Protein AF-D9YUU6-F1 (afdb_monomer_lite)

Foldseek 3Di:
DQPAAFFEFFWDFLAPTFGDKDFADWAQCGGCQHPVNDGNRCCHPPCVNCVGSRIDGGGGDVNVRVVRVVVLLVLLCVLPVPADPVLLSVLQLVQADPPPQVDAFDWDWDQAPVRRIDIDGLFHHWDAAPQGQIAGPVGGSHYGDSVSSSVVVVVGDHDDDDDDDPDDDDDDDPVQQDDDDRHPDDRDDDDDDPDDDQDQKDKDFDDDFDQAALQDFDWDADPRRDIDTQHGHPDPPRQSVVCCVPPVHGPDRYGDRDMTMGRNRGRHD

Structure (mmCIF, N/CA/C/O backbone):
data_AF-D9YUU6-F1
#
_entry.id   AF-D9YUU6-F1
#
loop_
_atom_site.group_PDB
_atom_site.id
_atom_site.type_symbol
_atom_site.label_atom_id
_atom_site.label_alt_id
_atom_site.label_comp_id
_atom_site.label_asym_id
_atom_site.label_entity_id
_atom_site.label_seq_id
_atom_site.pdbx_PDB_ins_code
_atom_site.Cartn_x
_atom_site.Cartn_y
_atom_site.Cartn_z
_atom_site.occupancy
_atom_site.B_iso_or_equiv
_atom_site.auth_seq_id
_atom_site.auth_comp_id
_atom_site.auth_asym_id
_atom_site.auth_atom_id
_atom_site.pdbx_PDB_model_num
ATOM 1 N N . GLY A 1 1 ? 0.101 1.744 2.593 1.00 97.50 1 GLY A N 1
ATOM 2 C CA . GLY A 1 1 ? -1.118 1.503 3.391 1.00 97.50 1 GLY A CA 1
ATOM 3 C C . GLY A 1 1 ? -1.379 0.014 3.520 1.00 97.50 1 GLY A C 1
ATOM 4 O O . GLY A 1 1 ? -0.770 -0.765 2.801 1.00 97.50 1 GLY A O 1
ATOM 5 N N . SER A 1 2 ? -2.302 -0.394 4.390 1.00 98.81 2 SER A N 1
ATOM 6 C CA . SER A 1 2 ? -2.637 -1.814 4.629 1.00 98.81 2 SER A CA 1
ATOM 7 C C . SER A 1 2 ? -3.278 -2.551 3.441 1.00 98.81 2 SER A C 1
ATOM 9 O O . SER A 1 2 ? -3.415 -3.775 3.470 1.00 98.81 2 SER A O 1
ATOM 11 N N . ASN A 1 3 ? -3.637 -1.836 2.374 1.00 98.81 3 ASN A N 1
ATOM 12 C CA . ASN A 1 3 ? -4.135 -2.401 1.122 1.00 98.81 3 ASN A CA 1
ATOM 13 C C . ASN A 1 3 ? -3.040 -2.644 0.067 1.00 98.81 3 ASN A C 1
ATOM 15 O O . ASN A 1 3 ? -3.362 -3.099 -1.030 1.00 98.81 3 ASN A O 1
ATOM 19 N N . ILE A 1 4 ? -1.768 -2.340 0.351 1.00 98.88 4 ILE A N 1
ATOM 20 C CA . ILE A 1 4 ? -0.666 -2.705 -0.546 1.00 98.88 4 ILE A CA 1
ATOM 21 C C . ILE A 1 4 ? -0.514 -4.226 -0.526 1.00 98.88 4 ILE A C 1
ATOM 23 O O . ILE A 1 4 ? -0.425 -4.822 0.546 1.00 98.88 4 ILE A O 1
ATOM 27 N N . PHE A 1 5 ? -0.499 -4.854 -1.702 1.00 98.94 5 PHE A N 1
ATOM 28 C CA . PHE A 1 5 ? -0.303 -6.300 -1.823 1.00 98.94 5 PHE A CA 1
ATOM 29 C C . PHE A 1 5 ? 1.184 -6.650 -1.975 1.00 98.94 5 PHE A C 1
ATOM 31 O O . PHE A 1 5 ? 1.705 -7.461 -1.218 1.00 98.94 5 PHE A O 1
ATOM 38 N N . LEU A 1 6 ? 1.890 -6.000 -2.903 1.00 98.81 6 LEU A N 1
ATOM 39 C CA . LEU A 1 6 ? 3.307 -6.228 -3.209 1.00 98.81 6 LEU A CA 1
ATOM 40 C C . LEU A 1 6 ? 3.998 -4.900 -3.532 1.00 98.81 6 LEU A C 1
ATOM 42 O O . LEU A 1 6 ? 3.339 -3.917 -3.873 1.00 98.81 6 LEU A O 1
ATOM 46 N N . SER A 1 7 ? 5.326 -4.913 -3.481 1.00 98.88 7 SER A N 1
ATOM 47 C CA . SER A 1 7 ? 6.199 -3.871 -4.012 1.00 98.88 7 SER A CA 1
ATOM 48 C C . SER A 1 7 ? 6.797 -4.306 -5.352 1.00 98.88 7 SER A C 1
ATOM 50 O O . SER A 1 7 ? 7.081 -5.487 -5.566 1.00 98.88 7 SER A O 1
ATOM 52 N N . ALA A 1 8 ? 7.009 -3.352 -6.254 1.00 98.81 8 ALA A N 1
ATOM 53 C CA . ALA A 1 8 ? 7.629 -3.569 -7.555 1.00 98.81 8 ALA A CA 1
ATOM 54 C C . ALA A 1 8 ? 8.470 -2.344 -7.958 1.00 98.81 8 ALA A C 1
ATOM 56 O O . ALA A 1 8 ? 8.227 -1.251 -7.438 1.00 98.81 8 ALA A O 1
ATOM 57 N N . PRO A 1 9 ? 9.446 -2.496 -8.872 1.00 98.62 9 PRO A N 1
ATOM 58 C CA . PRO A 1 9 ? 10.300 -1.392 -9.299 1.00 98.62 9 PRO A CA 1
ATOM 59 C C . PRO A 1 9 ? 9.504 -0.208 -9.861 1.00 98.62 9 PRO A C 1
ATOM 61 O O . PRO A 1 9 ? 8.694 -0.366 -10.772 1.00 98.62 9 PRO A O 1
ATOM 64 N N . GLY A 1 10 ? 9.759 0.979 -9.315 1.00 98.06 10 GLY A N 1
ATOM 65 C CA . GLY A 1 10 ? 9.243 2.249 -9.832 1.00 98.06 10 GLY A CA 1
ATOM 66 C C . GLY A 1 10 ? 10.300 3.349 -9.942 1.00 98.06 10 GLY A C 1
ATOM 67 O O . GLY A 1 10 ? 10.085 4.307 -10.676 1.00 98.06 10 GLY A O 1
ATOM 68 N N . GLY A 1 11 ? 11.438 3.188 -9.257 1.00 96.69 11 GLY A N 1
ATOM 69 C CA . GLY A 1 11 ? 12.552 4.135 -9.266 1.00 96.69 11 GLY A CA 1
ATOM 70 C C . GLY A 1 11 ? 12.234 5.499 -8.643 1.00 96.69 11 GLY A C 1
ATOM 71 O O . GLY A 1 11 ? 11.165 5.702 -8.072 1.00 96.69 11 GLY A O 1
ATOM 72 N N . GLU A 1 12 ? 13.199 6.408 -8.767 1.00 98.06 12 GLU A N 1
ATOM 73 C CA . GLU A 1 12 ? 13.116 7.815 -8.367 1.00 98.06 12 GLU A CA 1
ATOM 74 C C . GLU A 1 12 ? 12.808 8.680 -9.594 1.00 98.06 12 GLU A C 1
ATOM 76 O O . GLU A 1 12 ? 11.718 8.564 -10.123 1.00 98.06 12 GLU A O 1
ATOM 81 N N . TYR A 1 13 ? 13.718 9.522 -10.097 1.00 98.31 13 TYR A N 1
ATOM 82 C CA . TYR A 1 13 ? 13.409 10.478 -11.183 1.00 98.31 13 TYR A CA 1
ATOM 83 C C . TYR A 1 13 ? 14.259 10.315 -12.448 1.00 98.31 13 TYR A C 1
ATOM 85 O O . TYR A 1 13 ? 14.031 11.003 -13.438 1.00 98.31 13 TYR A O 1
ATOM 93 N N . GLY A 1 14 ? 15.254 9.424 -12.443 1.00 98.12 14 GLY A N 1
ATOM 94 C CA . GLY A 1 14 ? 16.132 9.218 -13.596 1.00 98.12 14 GLY A CA 1
ATOM 95 C C . GLY A 1 14 ? 17.168 10.327 -13.772 1.00 98.12 14 GLY A C 1
ATOM 96 O O . GLY A 1 14 ? 17.843 10.364 -14.796 1.00 98.12 14 GLY A O 1
ATOM 97 N N . THR A 1 15 ? 17.299 11.213 -12.788 1.00 96.62 15 THR A N 1
ATOM 98 C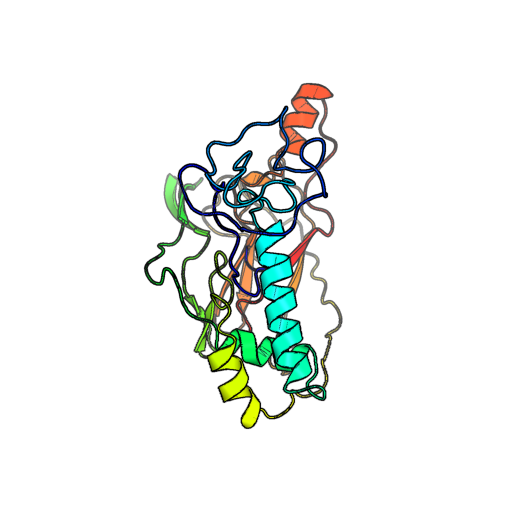 CA . THR A 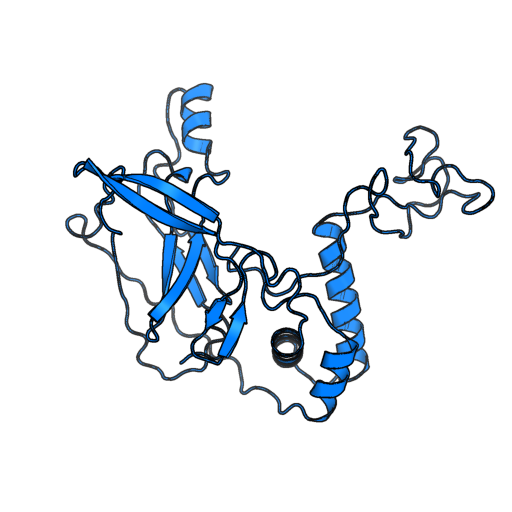1 15 ? 18.264 12.313 -12.751 1.00 96.62 15 THR A CA 1
ATOM 99 C C . THR A 1 15 ? 19.397 11.970 -11.781 1.00 96.62 15 THR A C 1
ATOM 101 O O . THR A 1 15 ? 20.410 11.406 -12.192 1.00 96.62 15 THR A O 1
ATOM 104 N N . ASP A 1 16 ? 19.199 12.212 -10.485 1.00 97.62 16 ASP A N 1
ATOM 105 C CA . ASP A 1 16 ? 20.186 11.933 -9.432 1.00 97.62 16 ASP A CA 1
ATOM 106 C C . ASP A 1 16 ? 20.185 10.459 -8.999 1.00 97.62 16 ASP A C 1
ATOM 108 O O . ASP A 1 16 ? 21.178 9.943 -8.485 1.00 97.62 16 ASP A O 1
ATOM 112 N N . ALA A 1 17 ? 19.066 9.768 -9.222 1.00 97.75 17 ALA A N 1
ATOM 113 C CA . ALA A 1 17 ? 18.879 8.358 -8.911 1.00 97.75 17 ALA A CA 1
ATOM 114 C C . ALA A 1 17 ? 18.065 7.656 -10.016 1.00 97.75 17 ALA A C 1
ATOM 116 O O . ALA A 1 17 ? 17.277 8.314 -10.704 1.00 97.75 17 ALA A O 1
ATOM 117 N N . PRO A 1 18 ? 18.236 6.333 -10.208 1.00 98.56 18 PRO A N 1
ATOM 118 C CA . PRO A 1 18 ? 17.597 5.607 -11.304 1.00 98.56 18 PRO A CA 1
ATOM 119 C C . PRO A 1 18 ? 16.065 5.690 -11.306 1.00 98.56 18 PRO A C 1
ATOM 121 O O . PRO A 1 18 ? 15.429 5.550 -10.263 1.00 98.56 18 PRO A O 1
ATOM 124 N N . ALA A 1 19 ? 15.492 5.838 -12.500 1.00 98.62 19 ALA A N 1
ATOM 125 C CA . ALA A 1 19 ? 14.083 5.592 -12.810 1.00 98.62 19 ALA A CA 1
ATOM 126 C C . ALA A 1 19 ? 13.972 4.473 -13.865 1.00 98.62 19 ALA A C 1
ATOM 128 O O . ALA A 1 19 ? 14.902 3.673 -14.011 1.00 98.62 19 ALA A O 1
ATOM 129 N N . MET A 1 20 ? 12.850 4.374 -14.579 1.00 98.75 20 MET A N 1
ATOM 130 C CA . MET A 1 20 ? 12.636 3.343 -15.590 1.00 98.75 20 MET A CA 1
ATOM 131 C C . MET A 1 20 ? 13.091 3.819 -16.967 1.00 98.75 20 MET A C 1
ATOM 133 O O . MET A 1 20 ? 12.569 4.797 -17.500 1.00 98.75 20 MET A O 1
ATOM 137 N N . VAL A 1 21 ? 14.020 3.077 -17.573 1.00 98.69 21 VAL A N 1
ATOM 138 C CA . VAL A 1 21 ? 14.251 3.170 -19.017 1.00 98.69 21 VAL A CA 1
ATOM 139 C C . VAL A 1 21 ? 13.135 2.416 -19.732 1.00 98.69 21 VAL A C 1
ATOM 141 O O . VAL A 1 21 ? 12.915 1.238 -19.453 1.00 98.69 21 VAL A O 1
ATOM 144 N N . THR A 1 22 ? 12.410 3.091 -20.619 1.00 98.81 22 THR A N 1
ATOM 145 C CA . THR A 1 22 ? 11.247 2.533 -21.322 1.00 98.81 22 THR A CA 1
ATOM 146 C C . THR A 1 22 ? 11.040 3.213 -22.675 1.00 98.81 22 THR A C 1
ATOM 148 O O . THR A 1 22 ? 11.668 4.228 -22.969 1.00 98.81 22 THR A O 1
ATOM 151 N N . THR A 1 23 ? 10.160 2.651 -23.503 1.00 98.75 23 THR A N 1
ATOM 152 C CA . THR A 1 23 ? 9.694 3.277 -24.750 1.00 98.75 23 THR A CA 1
ATOM 153 C C . THR A 1 23 ? 9.076 4.645 -24.483 1.00 98.75 23 THR A C 1
ATOM 155 O O . THR A 1 23 ? 8.339 4.807 -23.505 1.00 98.75 23 THR A O 1
ATOM 158 N N . ASP A 1 24 ? 9.326 5.589 -25.377 1.00 98.81 24 ASP A N 1
ATOM 159 C CA . ASP A 1 24 ? 8.718 6.914 -25.391 1.00 98.81 24 ASP A CA 1
ATOM 160 C C . ASP A 1 24 ? 7.781 7.100 -26.594 1.00 98.81 24 ASP A C 1
ATOM 162 O O . ASP A 1 24 ? 7.593 6.184 -27.401 1.00 98.81 24 ASP A O 1
ATOM 166 N N . LEU A 1 25 ? 7.150 8.271 -26.703 1.00 98.62 25 LEU A N 1
ATOM 167 C CA . LEU A 1 25 ? 6.524 8.667 -27.960 1.00 98.62 25 LEU A CA 1
ATOM 168 C C . LEU A 1 25 ? 7.615 8.852 -29.027 1.00 98.62 25 LEU A C 1
ATOM 170 O O . LEU A 1 25 ? 8.609 9.504 -28.729 1.00 98.62 25 LEU A O 1
ATOM 174 N N . PRO A 1 26 ? 7.444 8.307 -30.246 1.00 98.12 26 PRO A N 1
ATOM 175 C CA . PRO A 1 26 ? 8.498 8.359 -31.251 1.00 98.12 26 PRO A CA 1
ATOM 176 C C . PRO A 1 26 ? 8.828 9.779 -31.709 1.00 98.12 26 PRO A C 1
ATOM 178 O O . PRO A 1 26 ? 7.914 10.586 -31.904 1.00 98.12 26 PRO A O 1
ATOM 181 N N . GLY A 1 27 ? 10.105 10.022 -32.006 1.00 97.62 27 GLY A N 1
ATOM 182 C CA . GLY A 1 27 ? 10.602 11.308 -32.496 1.00 97.62 27 GLY A CA 1
ATOM 183 C C . GLY A 1 27 ? 11.009 12.285 -31.388 1.00 97.62 27 GLY A C 1
ATOM 184 O O . GLY A 1 27 ? 10.416 12.346 -30.319 1.00 97.62 27 GLY A O 1
ATOM 185 N N . CYS A 1 28 ? 12.010 13.123 -31.675 1.00 98.31 28 CYS A N 1
ATOM 186 C CA . CYS A 1 28 ? 12.577 14.086 -30.718 1.00 98.31 28 CYS A CA 1
ATOM 187 C C . CYS A 1 28 ? 11.735 15.361 -30.496 1.00 98.31 28 CYS A C 1
ATOM 189 O O . CYS A 1 28 ? 12.231 16.341 -29.924 1.00 98.31 28 CYS A O 1
ATOM 191 N N . ASP A 1 29 ? 10.495 15.383 -30.980 1.00 98.19 29 ASP A N 1
ATOM 192 C CA . ASP A 1 29 ? 9.502 16.449 -30.822 1.00 98.19 29 ASP A CA 1
ATOM 193 C C . ASP A 1 29 ? 8.317 16.041 -29.927 1.00 98.19 29 ASP A C 1
ATOM 195 O O . ASP A 1 29 ? 7.471 16.877 -29.609 1.00 98.19 29 ASP A O 1
ATOM 199 N N . MET A 1 30 ? 8.268 14.783 -29.478 1.00 98.06 30 MET A N 1
ATOM 200 C CA . MET A 1 30 ? 7.185 14.218 -28.674 1.00 98.06 30 MET A CA 1
ATOM 201 C C . MET A 1 30 ? 7.738 13.432 -27.480 1.00 98.06 30 MET A C 1
ATOM 203 O O . MET A 1 30 ? 8.905 13.077 -27.433 1.00 98.06 30 MET A O 1
ATOM 207 N N . GLY A 1 31 ? 6.885 13.140 -26.497 1.00 98.31 31 GLY A N 1
ATOM 208 C CA . GLY A 1 31 ? 7.265 12.260 -25.386 1.00 98.31 31 GLY A CA 1
ATOM 209 C C . GLY A 1 31 ? 8.074 12.957 -24.297 1.00 98.31 31 GLY A C 1
ATOM 210 O O . GLY A 1 31 ? 8.121 14.183 -24.233 1.00 98.31 31 GLY A O 1
ATOM 211 N N . TYR A 1 32 ? 8.649 12.183 -23.384 1.00 98.44 32 TYR A N 1
ATOM 212 C CA . TYR A 1 32 ? 9.479 12.703 -22.294 1.00 98.44 32 TYR A CA 1
ATOM 213 C C . TYR A 1 32 ? 10.888 13.098 -22.756 1.00 98.44 32 TYR A C 1
ATOM 215 O O . TYR A 1 32 ? 11.472 14.021 -22.203 1.00 98.44 32 TYR A O 1
ATOM 223 N N . ASN A 1 33 ? 11.440 12.385 -23.733 1.00 98.50 33 ASN A N 1
ATOM 224 C CA . ASN A 1 33 ? 12.707 12.636 -24.394 1.00 98.50 33 ASN A CA 1
ATOM 225 C C . ASN A 1 33 ? 12.446 13.480 -25.642 1.00 98.50 33 ASN A C 1
ATOM 227 O O . ASN A 1 33 ? 12.343 12.972 -26.753 1.00 98.50 33 ASN A O 1
ATOM 231 N N . ARG A 1 34 ? 12.326 14.791 -25.455 1.00 98.38 34 ARG A N 1
ATOM 232 C CA . ARG A 1 34 ? 12.148 15.729 -26.564 1.00 98.38 34 ARG A CA 1
ATOM 233 C C . ARG A 1 34 ? 13.041 16.942 -26.417 1.00 98.38 34 ARG A C 1
ATOM 235 O O . ARG A 1 34 ? 13.486 17.303 -25.326 1.00 98.38 34 ARG A O 1
ATOM 242 N N . THR A 1 35 ? 13.295 17.584 -27.547 1.00 97.31 35 THR A N 1
ATOM 243 C CA . THR A 1 35 ? 14.271 18.673 -27.656 1.00 97.31 35 THR A CA 1
ATOM 244 C C . THR A 1 35 ? 13.920 19.866 -26.755 1.00 97.31 35 THR A C 1
ATOM 246 O O . THR A 1 35 ? 14.819 20.528 -26.239 1.00 97.31 35 THR A O 1
ATOM 249 N N . ASP A 1 36 ? 12.629 20.147 -26.550 1.00 97.38 36 ASP A N 1
ATOM 250 C CA . ASP A 1 36 ? 12.131 21.296 -25.783 1.00 97.38 36 ASP A CA 1
ATOM 251 C C . ASP A 1 36 ? 11.889 21.012 -24.287 1.00 97.38 36 ASP A C 1
ATOM 253 O O . ASP A 1 36 ? 11.522 21.926 -23.548 1.00 97.38 36 ASP A O 1
ATOM 257 N N . ASP A 1 37 ? 12.145 19.784 -23.823 1.00 97.81 37 ASP A N 1
ATOM 258 C CA . ASP A 1 37 ? 11.982 19.356 -22.426 1.00 97.81 37 ASP A CA 1
ATOM 259 C C . ASP A 1 37 ? 13.211 18.568 -21.951 1.00 97.81 37 ASP A C 1
ATOM 261 O O . ASP A 1 37 ? 13.179 17.343 -21.813 1.00 97.81 37 ASP A O 1
ATOM 265 N N . PRO A 1 38 ? 14.357 19.248 -21.775 1.00 96.25 38 PRO A N 1
ATOM 266 C CA . PRO A 1 38 ? 15.617 18.579 -21.504 1.00 96.25 38 PRO A CA 1
ATOM 267 C C . PRO A 1 38 ? 15.646 17.948 -20.106 1.00 96.25 38 PRO A C 1
ATOM 269 O O . PRO A 1 38 ? 15.283 18.570 -19.108 1.00 96.25 38 PRO A O 1
ATOM 272 N N . SER A 1 39 ? 16.216 16.746 -20.021 1.00 98.25 39 SER A N 1
ATOM 273 C CA . SER A 1 39 ? 16.542 16.065 -18.765 1.00 98.25 39 SER A CA 1
ATOM 274 C C . SER A 1 39 ? 18.052 15.925 -18.579 1.00 98.25 39 SER A C 1
ATOM 276 O O . SER A 1 39 ? 18.814 15.876 -19.544 1.00 98.25 39 SER A O 1
ATOM 278 N N . THR A 1 40 ? 18.502 15.789 -17.327 1.00 98.31 40 THR A N 1
ATOM 279 C CA . THR A 1 40 ? 19.888 15.394 -17.017 1.00 98.31 40 THR A CA 1
ATOM 280 C C . THR A 1 40 ? 20.142 13.899 -17.247 1.00 98.31 40 THR A C 1
ATOM 282 O O . THR A 1 40 ? 21.289 13.447 -17.179 1.00 98.31 40 THR A O 1
ATOM 285 N N . ASN A 1 41 ? 19.095 13.114 -17.535 1.00 98.56 41 ASN A N 1
ATOM 286 C CA . ASN A 1 41 ? 19.225 11.707 -17.887 1.00 98.56 41 ASN A CA 1
ATOM 287 C C . ASN A 1 41 ? 20.026 11.541 -19.189 1.00 98.56 41 ASN A C 1
ATOM 289 O O . ASN A 1 41 ? 19.660 12.070 -20.231 1.00 98.56 41 ASN A O 1
ATOM 293 N N . ARG A 1 42 ? 21.101 10.747 -19.150 1.00 98.31 42 ARG A N 1
ATOM 294 C CA . ARG A 1 42 ? 22.049 10.608 -20.273 1.00 98.31 42 ARG A CA 1
ATOM 295 C C . ARG A 1 42 ? 21.495 9.899 -21.513 1.00 98.31 42 ARG A C 1
ATOM 297 O O . ARG A 1 42 ? 22.192 9.872 -22.526 1.00 98.31 42 ARG A O 1
ATOM 304 N N . LEU A 1 43 ? 20.320 9.276 -21.430 1.00 98.56 43 LEU A N 1
ATOM 305 C CA . LEU A 1 43 ? 19.635 8.724 -22.600 1.00 98.56 43 LEU A CA 1
ATOM 306 C C . LEU A 1 43 ? 18.945 9.828 -23.414 1.00 98.56 43 LEU A C 1
ATOM 308 O O . LEU A 1 43 ? 18.835 9.705 -24.628 1.00 98.56 43 LEU A O 1
ATOM 312 N N . HIS A 1 44 ? 18.515 10.908 -22.755 1.00 98.50 44 HIS A N 1
ATOM 313 C CA . HIS A 1 44 ? 17.771 11.984 -23.403 1.00 98.50 44 HIS A CA 1
ATOM 314 C C . HIS A 1 44 ? 18.665 12.832 -24.302 1.00 98.50 44 HIS A C 1
ATOM 316 O O . HIS A 1 44 ? 19.806 13.128 -23.943 1.00 98.50 44 HIS A O 1
ATOM 322 N N . ASN A 1 45 ? 18.140 13.227 -25.467 1.00 95.62 45 ASN A N 1
ATOM 323 C CA . ASN A 1 45 ? 18.855 13.995 -26.491 1.00 95.62 45 ASN A CA 1
ATOM 324 C C . ASN A 1 45 ? 20.245 13.414 -26.830 1.00 95.62 45 ASN A C 1
ATOM 326 O O . ASN A 1 45 ? 21.203 14.153 -27.079 1.00 95.62 45 ASN A O 1
ATOM 330 N N . ASN A 1 46 ? 20.378 12.081 -26.811 1.00 97.88 46 ASN A N 1
ATOM 331 C CA . ASN A 1 46 ? 21.647 11.397 -27.024 1.00 97.88 46 ASN A CA 1
ATOM 332 C C . ASN A 1 46 ? 21.702 10.727 -28.408 1.00 97.88 46 ASN A C 1
ATOM 334 O O . ASN A 1 46 ? 21.265 9.585 -28.551 1.00 97.88 46 ASN A O 1
ATOM 338 N N . PRO A 1 47 ? 22.333 11.355 -29.417 1.00 96.25 47 PRO A N 1
ATOM 339 C CA . PRO A 1 47 ? 22.374 10.814 -30.775 1.00 96.25 47 PRO A CA 1
ATOM 340 C C . PRO A 1 47 ? 23.193 9.523 -30.919 1.00 96.25 47 PRO A C 1
ATOM 342 O O . PRO A 1 47 ? 23.122 8.874 -31.958 1.00 96.25 47 PRO A O 1
ATOM 345 N N . GLN A 1 48 ? 23.994 9.148 -29.914 1.00 98.12 48 GLN A N 1
ATOM 346 C CA . GLN A 1 48 ? 24.767 7.903 -29.943 1.00 98.12 48 GLN A CA 1
ATOM 347 C C . GLN A 1 48 ? 23.952 6.697 -29.467 1.00 98.12 48 GLN A C 1
ATOM 349 O O . GLN A 1 48 ? 24.219 5.581 -29.906 1.00 98.12 48 GLN A O 1
ATOM 354 N N . LEU A 1 49 ? 23.001 6.910 -28.552 1.00 98.06 49 LEU A N 1
ATOM 355 C CA . LEU A 1 49 ? 22.223 5.839 -27.919 1.00 98.06 49 LEU A CA 1
ATOM 356 C C . LEU A 1 49 ? 20.770 5.798 -28.401 1.00 98.06 49 LEU A C 1
ATOM 358 O O . LEU A 1 49 ? 20.202 4.714 -28.485 1.00 98.06 49 LEU A O 1
ATOM 362 N N . ASP A 1 50 ? 20.189 6.957 -28.707 1.00 98.25 50 ASP A N 1
ATOM 363 C CA . ASP A 1 50 ? 18.780 7.120 -29.058 1.00 98.25 50 ASP A CA 1
ATOM 364 C C . ASP A 1 50 ? 18.594 8.312 -30.015 1.00 98.25 50 ASP A C 1
ATOM 366 O O . ASP A 1 50 ? 18.135 9.392 -29.644 1.00 98.25 50 ASP A O 1
ATOM 370 N N . ALA A 1 51 ? 19.027 8.133 -31.266 1.00 97.88 51 ALA A N 1
ATOM 371 C CA . ALA A 1 51 ? 19.053 9.194 -32.277 1.00 97.88 51 ALA A CA 1
ATOM 372 C C . ALA A 1 51 ? 17.668 9.723 -32.683 1.00 97.88 51 ALA A C 1
ATOM 374 O O . ALA A 1 51 ? 17.578 10.825 -33.225 1.00 97.88 51 ALA A O 1
ATOM 375 N N . THR A 1 52 ? 16.617 8.940 -32.452 1.00 97.88 52 THR A N 1
ATOM 376 C CA . THR A 1 52 ? 15.221 9.279 -32.759 1.00 97.88 52 THR A CA 1
ATOM 377 C C . THR A 1 52 ? 14.397 9.587 -31.514 1.00 97.88 52 THR A C 1
ATOM 379 O O . THR A 1 52 ? 13.221 9.901 -31.653 1.00 97.88 52 THR A O 1
ATOM 382 N N . CYS A 1 53 ? 15.021 9.579 -30.333 1.00 98.50 53 CYS A N 1
ATOM 383 C CA . CYS A 1 53 ? 14.376 9.835 -29.050 1.00 98.50 53 CYS A CA 1
ATOM 384 C C . CYS A 1 53 ? 13.205 8.880 -28.740 1.00 98.50 53 CYS A C 1
ATOM 386 O O . CYS A 1 53 ? 12.255 9.249 -28.058 1.00 98.50 53 CYS A O 1
ATOM 388 N N . ASP A 1 54 ? 13.271 7.638 -29.228 1.00 98.69 54 ASP A N 1
ATOM 389 C CA . ASP A 1 54 ? 12.191 6.652 -29.092 1.00 98.69 54 ASP A CA 1
ATOM 390 C C . ASP A 1 54 ? 12.146 6.010 -27.689 1.00 98.69 54 ASP A C 1
ATOM 392 O O . ASP A 1 54 ? 11.277 5.179 -27.394 1.00 98.69 54 ASP A O 1
ATOM 396 N N . TYR A 1 55 ? 13.080 6.373 -26.805 1.00 98.81 55 TYR A N 1
ATOM 397 C CA . TYR A 1 55 ? 13.169 5.891 -25.433 1.00 98.81 55 TYR A CA 1
ATOM 398 C C . TYR A 1 55 ? 13.368 7.041 -24.444 1.00 98.81 55 TYR A C 1
ATOM 400 O O . TYR A 1 55 ? 13.946 8.084 -24.735 1.00 98.81 55 TYR A O 1
ATOM 408 N N . ASN A 1 56 ? 12.944 6.828 -23.201 1.00 98.81 56 ASN A N 1
ATOM 409 C CA . ASN A 1 56 ? 13.177 7.761 -22.105 1.00 98.81 56 ASN A CA 1
ATOM 410 C C . ASN A 1 56 ? 13.714 7.028 -20.875 1.00 98.81 56 ASN A C 1
ATOM 412 O O . ASN A 1 56 ? 13.501 5.830 -20.722 1.00 98.81 56 ASN A O 1
ATOM 416 N N . GLY A 1 57 ? 14.408 7.755 -19.996 1.00 98.62 57 GLY A N 1
ATOM 417 C CA . GLY A 1 57 ? 14.953 7.221 -18.743 1.00 98.62 57 GLY A CA 1
ATOM 418 C C . GLY A 1 57 ? 14.335 7.813 -17.478 1.00 98.62 57 GLY A C 1
ATOM 419 O O . GLY A 1 57 ? 14.957 7.718 -16.421 1.00 98.62 57 GLY A O 1
ATOM 420 N N . VAL A 1 58 ? 13.179 8.477 -17.588 1.00 98.69 58 VAL A N 1
ATOM 421 C CA . VAL A 1 58 ? 12.595 9.309 -16.515 1.00 98.69 58 VAL A CA 1
ATOM 422 C C . VAL A 1 58 ? 11.212 8.845 -16.052 1.00 98.69 58 VAL A C 1
ATOM 424 O O . VAL A 1 58 ? 10.712 9.347 -15.048 1.00 98.69 58 VAL A O 1
ATOM 427 N N . MET A 1 59 ? 10.593 7.877 -16.736 1.00 98.75 59 MET A N 1
ATOM 428 C CA . MET A 1 59 ? 9.324 7.296 -16.294 1.00 98.75 59 MET A CA 1
ATOM 429 C C . MET A 1 59 ? 9.487 6.626 -14.922 1.00 98.75 59 MET A C 1
ATOM 431 O O . MET A 1 59 ? 10.445 5.887 -14.701 1.00 98.75 59 MET A O 1
ATOM 435 N N . ASN A 1 60 ? 8.569 6.877 -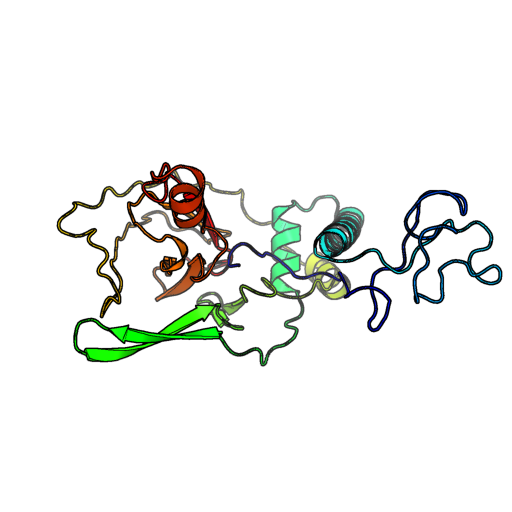13.984 1.00 98.62 60 ASN A N 1
ATOM 436 C CA . ASN A 1 60 ? 8.760 6.473 -12.590 1.00 98.62 60 ASN A CA 1
ATOM 437 C C . ASN A 1 60 ? 7.463 6.165 -11.817 1.00 98.62 60 ASN A C 1
ATOM 439 O O . ASN A 1 60 ? 6.382 5.983 -12.391 1.00 98.62 60 ASN A O 1
ATOM 443 N N . GLY A 1 61 ? 7.593 6.066 -10.491 1.00 97.69 61 GLY A N 1
ATOM 444 C CA . GLY A 1 61 ? 6.497 6.067 -9.530 1.00 97.69 61 GLY A CA 1
ATOM 445 C C . GLY A 1 61 ? 5.725 4.752 -9.448 1.00 97.69 61 GLY A C 1
ATOM 446 O O . GLY A 1 61 ? 6.075 3.730 -10.042 1.00 97.69 61 GLY A O 1
ATOM 447 N N . THR A 1 62 ? 4.608 4.771 -8.722 1.00 97.75 62 THR A N 1
ATOM 448 C CA . THR A 1 62 ? 3.678 3.628 -8.681 1.00 97.75 62 THR A CA 1
ATOM 449 C C . THR A 1 62 ? 3.070 3.331 -10.058 1.00 97.75 62 THR A C 1
ATOM 451 O O . THR A 1 62 ? 2.725 2.180 -10.346 1.00 97.75 62 THR A O 1
ATOM 454 N N . SER A 1 63 ? 3.034 4.334 -10.944 1.00 98.25 63 SER A N 1
ATOM 455 C CA . SER A 1 63 ? 2.740 4.190 -12.374 1.00 98.25 63 SER A CA 1
ATOM 456 C C . SER A 1 63 ? 3.703 3.244 -13.093 1.00 98.25 63 SER A C 1
ATOM 458 O O . SER A 1 63 ? 3.293 2.614 -14.058 1.00 98.25 63 SER A O 1
ATOM 460 N N . SER A 1 64 ? 4.937 3.093 -12.603 1.00 98.69 64 SER A N 1
ATOM 461 C CA . SER A 1 64 ? 5.935 2.135 -13.099 1.00 98.69 64 SER A CA 1
ATOM 462 C C . SER A 1 64 ? 5.957 0.813 -12.323 1.00 98.69 64 SER A C 1
ATOM 464 O O . SER A 1 64 ? 6.165 -0.251 -12.911 1.00 98.69 64 SER A O 1
ATOM 466 N N . ALA A 1 65 ? 5.646 0.829 -11.024 1.00 98.81 65 ALA A N 1
ATOM 467 C CA . ALA A 1 65 ? 5.465 -0.404 -10.247 1.00 98.81 65 ALA A CA 1
ATOM 468 C C . ALA A 1 65 ? 4.324 -1.280 -10.810 1.00 98.81 65 ALA A C 1
ATOM 470 O O . ALA A 1 65 ? 4.401 -2.512 -10.819 1.00 98.81 65 ALA A O 1
ATOM 471 N N . THR A 1 66 ? 3.274 -0.642 -11.331 1.00 98.81 66 THR A N 1
ATOM 472 C CA . THR A 1 66 ? 2.102 -1.306 -11.921 1.00 98.81 66 THR A CA 1
ATOM 473 C C . THR A 1 66 ? 2.435 -2.153 -13.166 1.00 98.81 66 THR A C 1
ATOM 475 O O . THR A 1 66 ? 2.118 -3.347 -13.157 1.00 98.81 66 THR A O 1
ATOM 478 N N . PRO A 1 67 ? 3.089 -1.633 -14.226 1.00 98.75 67 PRO A N 1
ATOM 479 C CA . PRO A 1 67 ? 3.492 -2.438 -15.378 1.00 98.75 67 PRO A CA 1
ATOM 480 C C . PRO A 1 67 ? 4.571 -3.468 -15.031 1.00 98.75 67 PRO A C 1
ATOM 482 O O . PRO A 1 67 ? 4.516 -4.569 -15.570 1.00 98.75 67 PRO A O 1
ATOM 485 N N . ASN A 1 68 ? 5.476 -3.199 -14.080 1.00 98.81 68 ASN A N 1
ATOM 486 C CA . ASN A 1 68 ? 6.405 -4.229 -13.587 1.00 98.81 68 ASN A CA 1
ATOM 487 C C . ASN A 1 68 ? 5.657 -5.416 -12.957 1.00 98.81 68 ASN A C 1
ATOM 489 O O . ASN A 1 68 ? 5.948 -6.574 -13.253 1.00 98.81 68 ASN A O 1
ATOM 493 N N . THR A 1 69 ? 4.638 -5.136 -12.140 1.00 98.88 69 THR A N 1
ATOM 494 C CA . THR A 1 69 ? 3.757 -6.176 -11.584 1.00 98.88 69 THR A CA 1
ATOM 495 C C . THR A 1 69 ? 2.964 -6.887 -12.681 1.00 98.88 69 THR A C 1
ATOM 497 O O . THR A 1 69 ? 2.787 -8.101 -12.625 1.00 98.88 69 THR A O 1
ATOM 500 N N . SER A 1 70 ? 2.509 -6.153 -13.698 1.00 98.88 70 SER A N 1
ATOM 501 C CA . SER A 1 70 ? 1.765 -6.716 -14.832 1.00 98.88 70 SER A CA 1
ATOM 502 C C . SER A 1 70 ? 2.634 -7.663 -15.663 1.00 98.88 70 SER A C 1
ATOM 504 O O . SER A 1 70 ? 2.193 -8.761 -15.987 1.00 98.88 70 SER A O 1
ATOM 506 N N . GLY A 1 71 ? 3.887 -7.287 -15.938 1.00 98.88 71 GLY A N 1
ATOM 507 C CA . GLY A 1 71 ? 4.868 -8.143 -16.604 1.00 98.88 71 GLY A CA 1
ATOM 508 C C . GLY A 1 71 ? 5.184 -9.395 -15.788 1.00 98.88 71 GLY A C 1
ATOM 509 O O . GLY A 1 71 ? 5.154 -10.497 -16.327 1.00 98.88 71 GLY A O 1
ATOM 510 N N . ALA A 1 72 ? 5.388 -9.256 -14.474 1.00 98.81 72 ALA A N 1
ATOM 511 C CA . ALA A 1 72 ? 5.561 -10.401 -13.582 1.00 98.81 72 ALA A CA 1
ATOM 512 C C . ALA A 1 72 ? 4.349 -11.346 -13.613 1.00 98.81 72 ALA A C 1
ATOM 514 O O . ALA A 1 72 ? 4.515 -12.554 -13.752 1.00 98.81 72 ALA A O 1
ATOM 515 N N . MET A 1 73 ? 3.130 -10.805 -13.543 1.00 98.81 73 MET A N 1
ATOM 516 C CA . MET A 1 73 ? 1.904 -11.597 -13.637 1.00 98.81 73 MET A CA 1
ATOM 517 C C . MET A 1 73 ? 1.800 -12.320 -14.988 1.00 98.81 73 MET A C 1
ATOM 519 O O . MET A 1 73 ? 1.478 -13.503 -15.015 1.00 98.81 73 MET A O 1
ATOM 523 N N . ALA A 1 74 ? 2.133 -11.647 -16.093 1.00 98.88 74 ALA A N 1
ATOM 524 C CA . ALA A 1 74 ? 2.135 -12.242 -17.427 1.00 98.88 74 ALA A CA 1
ATOM 525 C C . ALA A 1 74 ? 3.149 -13.391 -17.560 1.00 98.88 74 ALA A C 1
ATOM 527 O O . ALA A 1 74 ? 2.830 -14.407 -18.171 1.00 98.88 74 ALA A O 1
ATOM 528 N N . LEU A 1 75 ? 4.338 -13.269 -16.954 1.00 98.88 75 LEU A N 1
ATOM 529 C CA . LEU A 1 75 ? 5.333 -14.349 -16.910 1.00 98.88 75 LEU A CA 1
ATOM 530 C C . LEU A 1 75 ? 4.827 -15.573 -16.136 1.00 98.88 75 LEU A C 1
ATOM 532 O O . LEU A 1 75 ? 5.051 -16.706 -16.553 1.00 98.88 75 LEU A O 1
ATOM 536 N N . LEU A 1 76 ? 4.136 -15.363 -15.014 1.00 98.75 76 LEU A N 1
ATOM 537 C CA . LEU A 1 76 ? 3.562 -16.472 -14.252 1.00 98.75 76 LEU A CA 1
ATOM 538 C C . LEU A 1 76 ? 2.405 -17.133 -15.009 1.00 98.75 76 LEU A C 1
ATOM 540 O O . LEU A 1 76 ? 2.342 -18.356 -15.068 1.00 98.75 76 LEU A O 1
ATOM 544 N N . MET A 1 77 ? 1.526 -16.332 -15.617 1.00 98.75 77 MET A N 1
ATOM 545 C CA . MET A 1 77 ? 0.402 -16.819 -16.424 1.00 98.75 77 MET A CA 1
ATOM 546 C C . MET A 1 77 ? 0.866 -17.577 -17.669 1.00 98.75 77 MET A C 1
ATOM 548 O O . MET A 1 77 ? 0.232 -18.554 -18.050 1.00 98.75 77 MET A O 1
ATOM 552 N N . SER A 1 78 ? 1.963 -17.162 -18.309 1.00 98.69 78 SER A N 1
ATOM 553 C CA . SER A 1 78 ? 2.484 -17.875 -19.479 1.00 98.69 78 SER A CA 1
ATOM 554 C C . SER A 1 78 ? 3.107 -19.223 -19.113 1.00 98.69 78 SER A C 1
ATOM 556 O O . SER A 1 78 ? 3.015 -20.164 -19.898 1.00 98.69 78 SER A O 1
ATOM 558 N N . ALA A 1 79 ? 3.706 -19.334 -17.924 1.00 98.62 79 ALA A N 1
ATOM 559 C CA . ALA A 1 79 ? 4.275 -20.581 -17.420 1.00 98.62 79 ALA A CA 1
ATOM 560 C C . ALA A 1 79 ? 3.217 -21.534 -16.835 1.00 98.62 79 ALA A C 1
ATOM 562 O O . ALA A 1 79 ? 3.335 -22.748 -16.990 1.00 98.62 79 ALA A O 1
ATOM 563 N N . TYR A 1 80 ? 2.188 -20.994 -16.176 1.00 98.44 80 TYR A N 1
ATOM 564 C CA . TYR A 1 80 ? 1.141 -21.752 -15.489 1.00 98.44 80 TYR A CA 1
ATOM 565 C C . TYR A 1 80 ? -0.256 -21.209 -15.847 1.00 98.44 80 TYR A C 1
ATOM 567 O O . TYR A 1 80 ? -0.904 -20.573 -15.010 1.00 98.44 80 TYR A O 1
ATOM 575 N N . PRO A 1 81 ? -0.739 -21.447 -17.082 1.00 98.25 81 PRO A N 1
ATOM 576 C CA . PRO A 1 81 ? -1.955 -20.817 -17.610 1.00 98.25 81 PRO A CA 1
ATOM 577 C C . PRO A 1 81 ? -3.249 -21.244 -16.906 1.00 98.25 81 PRO A C 1
ATOM 579 O O . PRO A 1 81 ? -4.234 -20.512 -16.956 1.00 98.25 81 PRO A O 1
ATOM 582 N N . ASP A 1 82 ? -3.243 -22.397 -16.232 1.00 98.12 82 ASP A N 1
ATOM 583 C CA . ASP A 1 82 ? -4.419 -22.944 -15.546 1.00 98.12 82 ASP A CA 1
ATOM 584 C C . ASP A 1 82 ? -4.569 -22.443 -14.096 1.00 98.12 82 ASP A C 1
ATOM 586 O O . ASP A 1 82 ? -5.594 -22.690 -13.456 1.00 98.12 82 ASP A O 1
ATOM 590 N N . LEU A 1 83 ? -3.565 -21.740 -13.551 1.00 98.50 83 LEU A N 1
ATOM 591 C CA . LEU A 1 83 ? -3.644 -21.184 -12.199 1.00 98.50 83 LEU A CA 1
ATOM 592 C C . LEU A 1 83 ? -4.548 -19.953 -12.159 1.00 98.50 83 LEU A C 1
ATOM 594 O O . LEU A 1 83 ? -4.450 -19.041 -12.982 1.00 98.50 83 LEU A O 1
ATOM 598 N N . SER A 1 84 ? -5.412 -19.886 -11.144 1.00 98.75 84 SER A N 1
ATOM 599 C CA . SER A 1 84 ? -6.285 -18.731 -10.973 1.00 98.75 84 SER A CA 1
ATOM 600 C C . SER A 1 84 ? -5.489 -17.493 -10.547 1.00 98.75 84 SER A C 1
ATOM 602 O O . SER A 1 84 ? -4.416 -17.579 -9.952 1.00 98.75 84 SER A O 1
ATOM 604 N N . VAL A 1 85 ? -6.059 -16.301 -10.739 1.00 98.81 85 VAL A N 1
ATOM 605 C CA . VAL A 1 85 ? -5.455 -15.051 -10.235 1.00 98.81 85 VAL A CA 1
ATOM 606 C C . VAL A 1 85 ? -5.199 -15.110 -8.721 1.00 98.81 85 VAL A C 1
ATOM 608 O O . VAL A 1 85 ? -4.239 -14.512 -8.236 1.00 98.81 85 VAL A O 1
ATOM 611 N N . ARG A 1 86 ? -6.036 -15.830 -7.963 1.00 98.81 86 ARG A N 1
ATOM 612 C CA . ARG A 1 86 ? -5.854 -16.015 -6.516 1.00 98.81 86 ARG A CA 1
ATOM 613 C C . ARG A 1 86 ? -4.661 -16.912 -6.203 1.00 98.81 86 ARG A C 1
ATOM 615 O O . ARG A 1 86 ? -3.900 -16.579 -5.304 1.00 98.81 86 ARG A O 1
ATOM 622 N N . ASP A 1 87 ? -4.455 -17.972 -6.978 1.00 98.88 87 ASP A N 1
ATOM 623 C CA . ASP A 1 87 ? -3.275 -18.836 -6.854 1.00 98.88 87 ASP A CA 1
ATOM 624 C C . ASP A 1 87 ? -1.989 -18.062 -7.134 1.00 98.88 87 ASP A C 1
ATOM 626 O O . ASP A 1 87 ? -1.047 -18.100 -6.346 1.00 98.88 87 ASP A O 1
ATOM 630 N N . LEU A 1 88 ? -1.975 -17.274 -8.211 1.00 98.88 88 LEU A N 1
ATOM 631 C CA . LEU A 1 88 ? -0.827 -16.435 -8.560 1.00 98.88 88 LEU A CA 1
ATOM 632 C C . LEU A 1 88 ? -0.537 -15.384 -7.479 1.00 98.88 88 LEU A C 1
ATOM 634 O O . LEU A 1 88 ? 0.621 -15.105 -7.172 1.00 98.88 88 LEU A O 1
ATOM 638 N N . ARG A 1 89 ? -1.583 -14.822 -6.860 1.00 98.88 89 ARG A N 1
ATOM 639 C CA . ARG A 1 89 ? -1.449 -13.913 -5.713 1.00 98.88 89 ARG A CA 1
ATOM 640 C C . ARG A 1 89 ? -0.883 -14.607 -4.477 1.00 98.88 89 ARG A C 1
ATOM 642 O O . ARG A 1 89 ? 0.009 -14.035 -3.857 1.00 98.88 89 ARG A O 1
ATOM 649 N N . ASP A 1 90 ? -1.366 -15.796 -4.126 1.00 98.88 90 ASP A N 1
ATOM 650 C CA . ASP A 1 90 ? -0.850 -16.577 -2.992 1.00 98.88 90 ASP A CA 1
ATOM 651 C C . ASP A 1 90 ? 0.635 -16.900 -3.174 1.00 98.88 90 ASP A C 1
ATOM 653 O O . ASP A 1 90 ? 1.452 -16.633 -2.289 1.00 98.88 90 ASP A O 1
ATOM 657 N N . LEU A 1 91 ? 0.993 -17.374 -4.368 1.00 98.75 91 LEU A N 1
ATOM 658 C CA . LEU A 1 91 ? 2.368 -17.661 -4.744 1.00 98.75 91 LEU A CA 1
ATOM 659 C C . LEU A 1 91 ? 3.248 -16.413 -4.636 1.00 98.75 91 LEU A C 1
ATOM 661 O O . LEU A 1 91 ? 4.301 -16.474 -4.002 1.00 98.75 91 LEU A O 1
ATOM 665 N N . LEU A 1 92 ? 2.821 -15.271 -5.180 1.00 98.81 92 LEU A N 1
ATOM 666 C CA . LEU A 1 92 ? 3.576 -14.023 -5.059 1.00 98.81 92 LEU A CA 1
ATOM 667 C C . LEU A 1 92 ? 3.723 -13.576 -3.597 1.00 98.81 92 LEU A C 1
ATOM 669 O O . LEU A 1 92 ? 4.823 -13.229 -3.179 1.00 98.81 92 LEU A O 1
ATOM 673 N N . ALA A 1 93 ? 2.650 -13.614 -2.802 1.00 98.75 93 ALA A N 1
ATOM 674 C CA . ALA A 1 93 ? 2.674 -13.200 -1.399 1.00 98.75 93 ALA A CA 1
ATOM 675 C C . ALA A 1 93 ? 3.641 -14.047 -0.555 1.00 98.75 93 ALA A C 1
ATOM 677 O O . ALA A 1 93 ? 4.407 -13.514 0.246 1.00 98.75 93 ALA A O 1
ATOM 678 N N . ARG A 1 94 ? 3.649 -15.370 -0.752 1.00 98.69 94 ARG A N 1
ATOM 679 C CA . ARG A 1 94 ? 4.522 -16.294 -0.004 1.00 98.69 94 ARG A CA 1
ATOM 680 C C . ARG A 1 94 ? 5.982 -16.241 -0.443 1.00 98.69 94 ARG A C 1
ATOM 682 O O . ARG A 1 94 ? 6.866 -16.606 0.334 1.00 98.69 94 ARG A O 1
ATOM 689 N N . ASN A 1 95 ? 6.239 -15.818 -1.679 1.00 98.69 95 ASN A N 1
ATOM 690 C CA . ASN A 1 95 ? 7.574 -15.846 -2.269 1.00 98.69 95 ASN A CA 1
ATOM 691 C C . ASN A 1 95 ? 8.228 -14.471 -2.405 1.00 98.69 95 ASN A C 1
ATOM 693 O O . ASN A 1 95 ? 9.427 -14.425 -2.670 1.00 98.69 95 ASN A O 1
ATOM 697 N N . ALA A 1 96 ? 7.506 -13.382 -2.143 1.00 98.75 96 ALA A N 1
ATOM 698 C CA . ALA A 1 96 ? 8.049 -12.033 -2.150 1.00 98.75 96 ALA A CA 1
ATOM 699 C C . ALA A 1 96 ? 9.284 -11.876 -1.242 1.00 98.75 96 ALA A C 1
ATOM 701 O O . ALA A 1 96 ? 9.442 -12.532 -0.205 1.00 98.75 96 ALA A O 1
ATOM 702 N N . THR A 1 97 ? 10.178 -10.975 -1.641 1.00 98.81 97 THR A N 1
ATOM 703 C CA . THR A 1 97 ? 11.394 -10.649 -0.897 1.00 98.81 97 THR A CA 1
ATOM 704 C C . THR A 1 97 ? 11.112 -9.561 0.132 1.00 98.81 97 THR A C 1
ATOM 706 O O . THR A 1 97 ? 10.650 -8.466 -0.200 1.00 98.81 97 THR A O 1
ATOM 709 N N . ARG A 1 98 ? 11.458 -9.833 1.393 1.00 98.50 98 ARG A N 1
ATOM 710 C CA . ARG A 1 98 ? 11.377 -8.866 2.494 1.00 98.50 98 ARG A CA 1
ATOM 711 C C . ARG A 1 98 ? 12.534 -7.863 2.428 1.00 98.50 98 ARG A C 1
ATOM 713 O O . ARG A 1 98 ? 13.538 -8.015 3.125 1.00 98.50 98 ARG A O 1
ATOM 720 N N . ILE A 1 99 ? 12.391 -6.863 1.565 1.00 98.50 99 ILE A N 1
ATOM 721 C CA . ILE A 1 99 ? 13.320 -5.730 1.444 1.00 98.50 99 ILE A CA 1
ATOM 722 C C . ILE A 1 99 ? 13.166 -4.754 2.618 1.00 98.50 99 ILE A C 1
ATOM 724 O O . ILE A 1 99 ? 12.112 -4.716 3.250 1.00 98.50 99 ILE A O 1
ATOM 728 N N . ASP A 1 100 ? 14.220 -3.987 2.918 1.00 98.06 100 ASP A N 1
ATOM 729 C CA . ASP A 1 100 ? 14.223 -2.984 3.999 1.00 98.06 100 ASP A CA 1
ATOM 730 C C . ASP A 1 100 ? 13.694 -3.547 5.337 1.00 98.06 100 ASP A C 1
ATOM 732 O O . ASP A 1 100 ? 12.829 -2.993 6.013 1.00 98.06 100 ASP A O 1
ATOM 736 N N . ALA A 1 101 ? 14.186 -4.735 5.705 1.00 97.19 101 ALA A N 1
ATOM 737 C CA . ALA A 1 101 ? 13.682 -5.495 6.849 1.00 97.19 101 ALA A CA 1
ATOM 738 C C . ALA A 1 101 ? 13.846 -4.774 8.203 1.00 97.19 101 ALA A C 1
ATOM 740 O O . ALA A 1 101 ? 13.219 -5.174 9.181 1.00 97.19 101 ALA A O 1
ATOM 741 N N . GLY A 1 102 ? 14.701 -3.747 8.263 1.00 96.50 102 GLY A N 1
ATOM 742 C CA . GLY A 1 102 ? 14.956 -2.930 9.450 1.00 96.50 102 GLY A CA 1
ATOM 743 C C . GLY A 1 102 ? 14.071 -1.688 9.574 1.00 96.50 102 GLY A C 1
ATOM 744 O O . GLY A 1 102 ? 14.236 -0.958 10.555 1.00 96.50 102 GLY A O 1
ATOM 745 N N . GLN A 1 103 ? 13.159 -1.437 8.621 1.00 97.31 103 GLN A N 1
ATOM 746 C CA . GLN A 1 103 ? 12.269 -0.277 8.643 1.00 97.31 103 GLN A CA 1
ATOM 747 C C . GLN A 1 103 ? 11.504 -0.191 9.968 1.00 97.31 103 GLN A C 1
ATOM 749 O O . GLN A 1 103 ? 10.727 -1.082 10.321 1.00 97.31 103 GLN A O 1
ATOM 754 N N . GLN A 1 104 ? 11.733 0.899 10.699 1.00 98.12 104 GLN A N 1
ATOM 755 C CA . GLN A 1 104 ? 11.078 1.152 11.977 1.00 98.12 104 GLN A CA 1
ATOM 756 C C . GLN A 1 104 ? 9.648 1.669 11.766 1.00 98.12 104 GLN A C 1
ATOM 758 O O . GLN A 1 104 ? 9.399 2.389 10.796 1.00 98.12 104 GLN A O 1
ATOM 763 N N . PRO A 1 105 ? 8.710 1.352 12.677 1.00 98.31 105 PRO A N 1
ATOM 764 C CA . PRO A 1 105 ? 7.377 1.938 12.643 1.00 98.31 105 PRO A CA 1
ATOM 765 C C . PRO A 1 105 ? 7.438 3.459 12.833 1.00 98.31 105 PRO A C 1
ATOM 767 O O . PRO A 1 105 ? 8.247 3.979 13.606 1.00 98.31 105 PRO A O 1
ATOM 770 N N . VAL A 1 106 ? 6.526 4.177 12.179 1.00 98.50 106 VAL A N 1
ATOM 771 C CA . VAL A 1 106 ? 6.340 5.614 12.395 1.00 98.50 106 VAL A CA 1
ATOM 772 C C . VAL A 1 106 ? 5.450 5.809 13.613 1.00 98.50 106 VAL A C 1
ATOM 774 O O . VAL A 1 106 ? 4.278 5.422 13.619 1.00 98.50 106 VAL A O 1
ATOM 777 N N . GLN A 1 107 ? 6.010 6.425 14.649 1.00 98.38 107 GLN A N 1
ATOM 778 C CA . GLN A 1 107 ? 5.307 6.698 15.896 1.00 98.38 107 GLN A CA 1
ATOM 779 C C . GLN A 1 107 ? 4.651 8.083 15.882 1.00 98.38 107 GLN A C 1
ATOM 781 O O . GLN A 1 107 ? 5.218 9.055 15.385 1.00 98.38 107 GLN A O 1
ATOM 786 N N . VAL A 1 108 ? 3.475 8.179 16.493 1.00 98.25 108 VAL A N 1
ATOM 787 C CA . VAL A 1 108 ? 2.763 9.425 16.781 1.00 98.25 108 VAL A CA 1
ATOM 788 C C . VAL A 1 108 ? 2.775 9.634 18.289 1.00 98.25 108 VAL A C 1
ATOM 790 O O . VAL A 1 108 ? 2.276 8.798 19.045 1.00 98.25 108 VAL A O 1
ATOM 793 N N . ASN A 1 109 ? 3.348 10.756 18.719 1.00 98.00 109 ASN A N 1
ATOM 794 C CA . ASN A 1 109 ? 3.443 11.134 20.125 1.00 98.00 109 ASN A CA 1
ATOM 795 C C . ASN A 1 109 ? 2.471 12.278 20.424 1.00 98.00 109 ASN A C 1
ATOM 797 O O . ASN A 1 109 ? 2.417 13.249 19.671 1.00 98.00 109 ASN A O 1
ATOM 801 N N . TYR A 1 110 ? 1.734 12.186 21.527 1.00 97.94 110 TYR A N 1
ATOM 802 C CA . TYR A 1 110 ? 0.842 13.250 21.991 1.00 97.94 110 TYR A CA 1
ATOM 803 C C . TYR A 1 110 ? 0.614 13.161 23.503 1.00 97.94 110 TYR A C 1
ATOM 805 O O . TYR A 1 110 ? 0.816 12.111 24.111 1.00 97.94 110 TYR A O 1
ATOM 813 N N . THR A 1 111 ? 0.164 14.253 24.116 1.00 98.25 111 THR A N 1
ATOM 814 C CA . THR A 1 111 ? -0.300 14.250 25.510 1.00 98.25 111 THR A CA 1
ATOM 815 C C . THR A 1 111 ? -1.801 14.020 25.516 1.00 98.25 111 THR A C 1
ATOM 817 O O . THR A 1 111 ? -2.545 14.805 24.932 1.00 98.25 111 THR A O 1
ATOM 820 N N . ALA A 1 112 ? -2.250 12.936 26.143 1.00 97.44 112 ALA A N 1
ATOM 821 C CA . ALA A 1 112 ? -3.669 12.637 26.236 1.00 97.44 112 ALA A CA 1
ATOM 822 C C . ALA A 1 112 ? -4.397 13.631 27.154 1.00 97.44 112 ALA A C 1
ATOM 824 O O . ALA A 1 112 ? -3.787 14.262 28.017 1.00 97.44 112 ALA A O 1
ATOM 825 N N . ALA A 1 113 ? -5.723 13.721 27.026 1.00 94.31 113 ALA A N 1
ATOM 826 C CA . ALA A 1 113 ? -6.553 14.631 27.826 1.00 94.31 113 ALA A CA 1
ATOM 827 C C . ALA A 1 113 ? -6.420 14.438 29.355 1.00 94.31 113 ALA A C 1
ATOM 829 O O . ALA A 1 113 ? -6.700 15.351 30.126 1.00 94.31 113 ALA A O 1
ATOM 830 N N . ASN A 1 114 ? -5.964 13.265 29.809 1.00 95.38 114 ASN A N 1
ATOM 831 C CA . ASN A 1 114 ? -5.663 12.978 31.217 1.00 95.38 114 ASN A CA 1
ATOM 832 C C . ASN A 1 114 ? -4.238 13.400 31.649 1.00 95.38 114 ASN A C 1
ATOM 834 O O . ASN A 1 114 ? -3.781 13.001 32.719 1.00 95.38 114 ASN A O 1
ATOM 838 N N . GLY A 1 115 ? -3.517 14.144 30.807 1.00 96.44 115 GLY A N 1
ATOM 839 C CA . GLY A 1 115 ? -2.156 14.625 31.046 1.00 96.44 115 GLY A CA 1
ATOM 840 C C . GLY A 1 115 ? -1.050 13.592 30.810 1.00 96.44 115 GLY A C 1
ATOM 841 O O . GLY A 1 115 ? 0.121 13.931 30.955 1.00 96.44 115 GLY A O 1
ATOM 842 N N . GLN A 1 116 ? -1.379 12.347 30.448 1.00 97.44 116 GLN A N 1
ATOM 843 C CA . GLN A 1 116 ? -0.376 11.296 30.257 1.00 97.44 116 GLN A CA 1
ATOM 844 C C . GLN A 1 116 ? 0.209 11.330 28.837 1.00 97.44 116 GLN A C 1
ATOM 846 O O . GLN A 1 116 ? -0.556 11.414 27.870 1.00 97.44 116 GLN A O 1
ATOM 851 N N . PRO A 1 117 ? 1.541 11.220 28.672 1.00 97.62 117 PRO A N 1
ATOM 852 C CA . PRO A 1 117 ? 2.141 11.077 27.354 1.00 97.62 117 PRO A CA 1
ATOM 853 C C . PRO A 1 117 ? 1.732 9.737 26.738 1.00 97.62 117 PRO A C 1
ATOM 855 O O . PRO A 1 117 ? 1.681 8.704 27.408 1.00 97.62 117 PRO A O 1
ATOM 858 N N . ARG A 1 118 ? 1.455 9.747 25.438 1.00 97.50 118 ARG A N 1
ATOM 859 C CA . ARG A 1 118 ? 1.146 8.559 24.650 1.00 97.50 118 ARG A CA 1
ATOM 860 C C . ARG A 1 118 ? 2.024 8.505 23.417 1.00 97.50 118 ARG A C 1
ATOM 862 O O . ARG A 1 118 ? 2.296 9.521 22.784 1.00 97.50 118 ARG A O 1
ATOM 869 N N . GLN A 1 119 ? 2.408 7.284 23.078 1.00 97.50 119 GLN A N 1
ATOM 870 C CA . GLN A 1 119 ? 3.054 6.928 21.830 1.00 97.50 119 GLN A CA 1
ATOM 871 C C . GLN A 1 119 ? 2.230 5.811 21.194 1.00 97.50 119 GLN A C 1
ATOM 873 O O . GLN A 1 119 ? 1.936 4.807 21.846 1.00 97.50 119 GLN A O 1
ATOM 878 N N . VAL A 1 120 ? 1.815 6.008 19.947 1.00 98.00 120 VAL A N 1
ATOM 879 C CA . VAL A 1 120 ? 1.055 5.021 19.172 1.00 98.00 120 VAL A CA 1
ATOM 880 C C . VAL A 1 120 ? 1.663 4.871 17.786 1.00 98.00 120 VAL A C 1
ATOM 882 O O . VAL A 1 120 ? 2.196 5.829 17.234 1.00 98.00 120 VAL A O 1
ATOM 885 N N . THR A 1 121 ? 1.556 3.684 17.202 1.00 98.44 121 THR A N 1
ATOM 886 C CA . THR A 1 121 ? 2.033 3.433 15.841 1.00 98.44 121 THR A CA 1
ATOM 887 C C . THR A 1 121 ? 1.055 4.016 14.826 1.00 98.44 121 THR A C 1
ATOM 889 O O . THR A 1 121 ? -0.101 3.608 14.764 1.00 98.44 121 THR A O 1
ATOM 892 N N . GLY A 1 122 ? 1.516 5.003 14.054 1.00 98.25 122 GLY A N 1
ATOM 893 C CA . GLY A 1 122 ? 0.755 5.618 12.964 1.00 98.25 122 GLY A CA 1
ATOM 894 C C . GLY A 1 122 ? 0.938 4.903 11.624 1.00 98.25 122 GLY A C 1
ATOM 895 O O . GLY A 1 122 ? 0.047 4.963 10.783 1.00 98.25 122 GLY A O 1
ATOM 896 N N . LEU A 1 123 ? 2.074 4.227 11.437 1.00 98.69 123 LEU A N 1
ATOM 897 C CA . LEU A 1 123 ? 2.357 3.344 10.306 1.00 98.69 123 LEU A CA 1
ATOM 898 C C . LEU A 1 123 ? 3.313 2.242 10.772 1.00 98.69 123 LEU A C 1
ATOM 900 O O . LEU A 1 123 ? 4.359 2.537 11.351 1.00 98.69 123 LEU A O 1
ATOM 904 N N . GLU A 1 124 ? 2.952 0.986 10.548 1.00 98.69 124 GLU A N 1
ATOM 905 C CA . GLU A 1 124 ? 3.756 -0.162 10.963 1.00 98.69 124 GLU A CA 1
ATOM 906 C C . GLU A 1 124 ? 5.021 -0.325 10.105 1.00 98.69 124 GLU A C 1
ATOM 908 O O . GLU A 1 124 ? 5.053 0.058 8.935 1.00 98.69 124 GLU A O 1
ATOM 913 N N . GLY A 1 125 ? 6.051 -0.948 10.685 1.00 98.56 125 GLY A N 1
ATOM 914 C CA . GLY A 1 125 ? 7.158 -1.532 9.924 1.00 98.56 125 GLY A CA 1
ATOM 915 C C . GLY A 1 125 ? 6.800 -2.934 9.412 1.00 98.56 125 GLY A C 1
ATOM 916 O O . GLY A 1 125 ? 5.641 -3.241 9.122 1.00 98.56 125 GLY A O 1
ATOM 917 N N . TRP A 1 126 ? 7.794 -3.819 9.333 1.00 98.81 126 TRP A N 1
ATOM 918 C CA . TRP A 1 126 ? 7.556 -5.241 9.069 1.00 98.81 126 TRP A CA 1
ATOM 919 C C . TRP A 1 126 ? 7.024 -5.965 10.304 1.00 98.81 126 TRP A C 1
ATOM 921 O O . TRP A 1 126 ? 7.695 -6.037 11.331 1.00 98.81 126 TRP A O 1
ATOM 931 N N . GLU A 1 127 ? 5.865 -6.601 10.168 1.00 98.75 127 GLU A N 1
ATOM 932 C CA . GLU A 1 127 ? 5.265 -7.419 11.219 1.00 98.75 127 GLU A CA 1
ATOM 933 C C . GLU A 1 127 ? 4.872 -8.794 10.682 1.00 98.75 127 GLU A C 1
ATOM 935 O O . GLU A 1 127 ? 4.493 -8.943 9.517 1.00 98.75 127 GLU A O 1
ATOM 940 N N . ARG A 1 128 ? 4.960 -9.810 11.542 1.00 98.56 128 ARG A N 1
ATOM 941 C CA . ARG A 1 128 ? 4.553 -11.177 11.220 1.00 98.56 128 ARG A CA 1
ATOM 942 C C . ARG A 1 128 ? 3.185 -11.452 11.832 1.00 98.56 128 ARG A C 1
ATOM 944 O O . ARG A 1 128 ? 3.009 -11.262 13.031 1.00 98.56 128 ARG A O 1
ATOM 951 N N . ASN A 1 129 ? 2.232 -11.867 11.008 1.00 98.75 129 ASN A N 1
ATOM 952 C CA . ASN A 1 129 ? 0.871 -12.167 11.442 1.00 98.75 129 ASN A CA 1
ATOM 953 C C . ASN A 1 129 ? 0.776 -13.553 12.118 1.00 98.75 129 ASN A C 1
ATOM 955 O O . ASN A 1 129 ? 1.763 -14.298 12.163 1.00 98.75 129 ASN A O 1
ATOM 959 N N . ALA A 1 130 ? -0.399 -13.921 12.633 1.00 98.62 130 ALA A N 1
ATOM 960 C CA . ALA A 1 130 ? -0.583 -15.172 13.377 1.00 98.62 130 ALA A CA 1
ATOM 961 C C . ALA A 1 130 ? -0.456 -16.434 12.500 1.00 98.62 130 ALA A C 1
ATOM 963 O O . ALA A 1 130 ? -0.136 -17.507 13.005 1.00 98.62 130 ALA A O 1
ATOM 964 N N . ALA A 1 131 ? -0.625 -16.299 11.181 1.00 98.44 131 ALA A N 1
ATOM 965 C CA . ALA A 1 131 ? -0.385 -17.359 10.202 1.00 98.44 131 ALA A CA 1
ATOM 966 C C . ALA A 1 131 ? 1.087 -17.461 9.760 1.00 98.44 131 ALA A C 1
ATOM 968 O O . ALA A 1 131 ? 1.451 -18.307 8.943 1.00 98.44 131 ALA A O 1
ATOM 969 N N . GLY A 1 132 ? 1.960 -16.600 10.290 1.00 98.50 132 GLY A N 1
ATOM 970 C CA . GLY A 1 132 ? 3.387 -16.616 10.008 1.00 98.50 132 GLY A CA 1
ATOM 971 C C . GLY A 1 132 ? 3.802 -15.889 8.727 1.00 98.50 132 GLY A C 1
ATOM 972 O O . GLY A 1 132 ? 4.965 -16.032 8.330 1.00 98.50 132 GLY A O 1
ATOM 973 N N . LEU A 1 133 ? 2.921 -15.100 8.105 1.00 98.62 133 LEU A N 1
ATOM 974 C CA . LEU A 1 133 ? 3.260 -14.257 6.958 1.00 98.62 133 LEU A CA 1
ATOM 975 C C . LEU A 1 133 ? 3.789 -12.895 7.410 1.00 98.62 133 LEU A C 1
ATOM 977 O O . LEU A 1 133 ? 3.258 -12.274 8.331 1.00 98.62 133 LEU A O 1
ATOM 981 N N . TRP A 1 134 ? 4.849 -12.435 6.746 1.00 98.81 134 TRP A N 1
ATOM 982 C CA . TRP A 1 134 ? 5.381 -11.086 6.914 1.00 98.81 134 TRP A CA 1
ATOM 983 C C . TRP A 1 134 ? 4.592 -10.100 6.061 1.00 98.81 134 TRP A C 1
ATOM 985 O O . TRP A 1 134 ? 4.312 -10.370 4.897 1.00 98.81 134 TRP A O 1
ATOM 995 N N . TYR A 1 135 ? 4.280 -8.945 6.634 1.00 98.94 135 TYR A N 1
ATOM 996 C CA . TYR A 1 135 ? 3.589 -7.866 5.946 1.00 98.94 135 TYR A CA 1
ATOM 997 C C . TYR A 1 135 ? 4.083 -6.509 6.452 1.00 98.94 135 TYR A C 1
ATOM 999 O O . TYR A 1 135 ? 4.340 -6.345 7.646 1.00 98.94 135 TYR A O 1
ATOM 1007 N N . SER A 1 136 ? 4.167 -5.527 5.558 1.00 98.81 136 SER A N 1
ATOM 1008 C CA . SER A 1 136 ? 4.322 -4.114 5.908 1.00 98.81 136 SER A CA 1
ATOM 1009 C C . SER A 1 136 ? 3.367 -3.255 5.074 1.00 98.81 136 SER A C 1
ATOM 1011 O O . SER A 1 136 ? 3.136 -3.550 3.901 1.00 98.81 136 SER A O 1
ATOM 1013 N N . PRO A 1 137 ? 2.825 -2.154 5.614 1.00 98.81 137 PRO A N 1
ATOM 1014 C CA . PRO A 1 137 ? 2.020 -1.226 4.825 1.00 98.81 137 PRO A CA 1
ATOM 1015 C C . PRO A 1 137 ? 2.846 -0.474 3.763 1.00 98.81 137 PRO A C 1
ATOM 1017 O O . PRO A 1 137 ? 2.256 0.140 2.873 1.00 98.81 137 PRO A O 1
ATOM 1020 N N . THR A 1 138 ? 4.180 -0.496 3.842 1.00 98.75 138 THR A N 1
ATOM 1021 C CA . THR A 1 138 ? 5.083 0.100 2.843 1.00 98.75 138 THR A CA 1
ATOM 1022 C C . THR A 1 138 ? 5.287 -0.825 1.643 1.00 98.75 138 THR A C 1
ATOM 1024 O O . THR A 1 138 ? 5.164 -0.382 0.504 1.00 98.75 138 THR A O 1
ATOM 1027 N N . TYR A 1 139 ? 5.558 -2.112 1.885 1.00 98.81 139 TYR A N 1
ATOM 1028 C CA . TYR A 1 139 ? 5.986 -3.058 0.846 1.00 98.81 139 TYR A 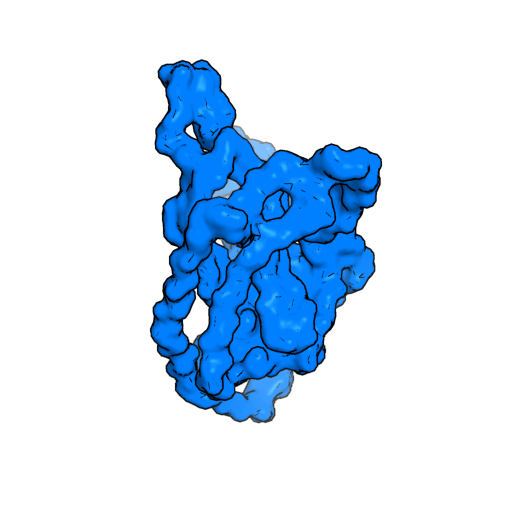CA 1
ATOM 1029 C C . TYR A 1 139 ? 4.984 -4.193 0.574 1.00 98.81 139 TYR A C 1
ATOM 1031 O O . TYR A 1 139 ? 5.244 -5.053 -0.268 1.00 98.81 139 TYR A O 1
ATOM 1039 N N . GLY A 1 140 ? 3.850 -4.229 1.277 1.00 98.88 140 GLY A N 1
ATOM 1040 C CA . GLY A 1 140 ? 2.919 -5.355 1.240 1.00 98.88 140 GLY A CA 1
ATOM 1041 C C . GLY A 1 140 ? 3.573 -6.623 1.791 1.00 98.88 140 GLY A C 1
ATOM 1042 O O . GLY A 1 140 ? 4.253 -6.579 2.818 1.00 98.88 140 GLY A O 1
ATOM 1043 N N . PHE A 1 141 ? 3.418 -7.743 1.082 1.00 98.94 141 PHE A N 1
ATOM 1044 C CA . PHE A 1 141 ? 4.161 -8.979 1.358 1.00 98.94 141 PHE A CA 1
ATOM 1045 C C . PHE A 1 141 ? 5.648 -8.888 0.980 1.00 98.94 141 PHE A C 1
ATOM 1047 O O . PHE A 1 141 ? 6.458 -9.669 1.477 1.00 98.94 141 PHE A O 1
ATOM 1054 N N . GLY A 1 142 ? 6.030 -7.915 0.147 1.00 98.88 142 GLY A N 1
ATOM 1055 C CA . GLY A 1 142 ? 7.415 -7.647 -0.235 1.00 98.88 142 GLY A CA 1
ATOM 1056 C C . GLY A 1 142 ? 7.596 -7.353 -1.715 1.00 98.88 142 GLY A C 1
ATOM 1057 O O . GLY A 1 142 ? 6.634 -7.218 -2.471 1.00 98.88 142 GLY A O 1
ATOM 1058 N N . LEU A 1 143 ? 8.860 -7.255 -2.119 1.00 98.94 143 LEU A N 1
ATOM 1059 C CA . LEU A 1 143 ? 9.250 -7.093 -3.515 1.00 98.94 143 LEU A CA 1
ATOM 1060 C C . LEU A 1 143 ? 8.968 -8.378 -4.297 1.00 98.94 143 LEU A C 1
ATOM 1062 O O . LEU A 1 143 ? 9.309 -9.468 -3.838 1.00 98.94 143 LEU A O 1
ATOM 1066 N N . ILE A 1 144 ? 8.385 -8.246 -5.485 1.00 98.81 144 ILE A N 1
ATOM 1067 C CA . ILE A 1 144 ? 8.147 -9.367 -6.401 1.00 98.81 144 ILE A CA 1
ATOM 1068 C C . ILE A 1 144 ? 9.448 -10.139 -6.678 1.00 98.81 144 ILE A C 1
ATOM 1070 O O . ILE A 1 144 ? 10.447 -9.558 -7.095 1.00 98.81 144 ILE A O 1
ATOM 1074 N N . ASP A 1 145 ? 9.398 -11.463 -6.515 1.00 98.81 145 ASP A N 1
ATOM 1075 C CA . ASP A 1 145 ? 10.450 -12.400 -6.924 1.00 98.81 145 ASP A CA 1
ATOM 1076 C C . ASP A 1 145 ? 9.853 -13.439 -7.882 1.00 98.81 145 ASP A C 1
ATOM 1078 O O . ASP A 1 145 ? 9.261 -14.438 -7.464 1.00 98.81 145 ASP A O 1
ATOM 1082 N N . VAL A 1 146 ? 9.962 -13.177 -9.188 1.00 98.69 146 VAL A N 1
ATOM 1083 C CA . VAL A 1 146 ? 9.374 -14.036 -10.230 1.00 98.69 146 VAL A CA 1
ATOM 1084 C C . VAL A 1 146 ? 9.993 -15.433 -10.209 1.00 98.69 146 VAL A C 1
ATOM 1086 O O . VAL A 1 146 ? 9.267 -16.418 -10.301 1.00 98.69 146 VAL A O 1
ATOM 1089 N N . ASN A 1 147 ? 11.309 -15.542 -10.023 1.00 98.62 147 ASN A N 1
ATOM 1090 C CA . ASN A 1 147 ? 12.016 -16.823 -10.077 1.00 98.62 147 ASN A CA 1
ATOM 1091 C C . ASN A 1 147 ? 11.608 -17.737 -8.922 1.00 98.62 147 ASN A C 1
ATOM 1093 O O . ASN A 1 147 ? 11.277 -18.910 -9.129 1.00 98.62 147 ASN A O 1
ATOM 1097 N N . LYS A 1 148 ? 11.584 -17.196 -7.700 1.00 98.56 148 LYS A N 1
ATOM 1098 C CA . LYS A 1 148 ? 11.146 -17.944 -6.522 1.00 98.56 148 LYS A CA 1
ATOM 1099 C C . LYS A 1 148 ? 9.670 -18.328 -6.628 1.00 98.56 148 LYS A C 1
ATOM 1101 O O . LYS A 1 148 ? 9.303 -19.445 -6.271 1.00 98.56 148 LYS A O 1
ATOM 1106 N N . THR A 1 149 ? 8.846 -17.449 -7.197 1.00 98.69 149 THR A N 1
ATOM 1107 C CA . THR A 1 149 ? 7.423 -17.718 -7.444 1.00 98.69 149 THR A CA 1
ATOM 1108 C C . THR A 1 149 ? 7.220 -18.837 -8.473 1.00 98.69 149 THR A C 1
ATOM 1110 O O . THR A 1 149 ? 6.471 -19.769 -8.196 1.00 98.69 149 THR A O 1
ATOM 1113 N N . LEU A 1 150 ? 7.930 -18.820 -9.609 1.00 98.56 150 LEU A N 1
ATOM 1114 C CA . LEU A 1 150 ? 7.894 -19.890 -10.622 1.00 98.56 150 LEU A CA 1
ATOM 1115 C C . LEU A 1 150 ? 8.358 -21.241 -10.062 1.00 98.56 150 LEU A C 1
ATOM 1117 O O . LEU A 1 150 ? 7.788 -22.278 -10.400 1.00 98.56 150 LEU A O 1
ATOM 1121 N N . THR A 1 151 ? 9.373 -21.221 -9.193 1.00 98.38 151 THR A N 1
ATOM 1122 C CA . THR A 1 151 ? 9.888 -22.423 -8.519 1.00 98.38 151 THR A CA 1
ATOM 1123 C C . THR A 1 151 ? 8.843 -23.013 -7.572 1.00 98.38 151 THR A C 1
ATOM 1125 O O . THR A 1 151 ? 8.622 -24.221 -7.568 1.00 98.38 151 THR A O 1
ATOM 1128 N N . ALA A 1 152 ? 8.170 -22.169 -6.784 1.00 98.31 152 ALA A N 1
ATOM 1129 C CA . ALA A 1 152 ? 7.110 -22.609 -5.881 1.00 98.31 152 ALA A CA 1
ATOM 1130 C C . ALA A 1 152 ? 5.857 -23.090 -6.634 1.00 98.31 152 ALA A C 1
ATOM 1132 O O . ALA A 1 152 ? 5.223 -24.057 -6.212 1.00 98.31 152 ALA A O 1
ATOM 1133 N N . ALA A 1 153 ? 5.533 -22.454 -7.764 1.00 98.19 153 ALA A N 1
ATOM 1134 C CA . ALA A 1 153 ? 4.361 -22.767 -8.578 1.00 98.19 153 ALA A CA 1
ATOM 1135 C C . ALA A 1 153 ? 4.348 -24.217 -9.093 1.00 98.19 153 ALA A C 1
ATOM 1137 O O . ALA A 1 153 ? 3.275 -24.801 -9.223 1.00 98.19 153 ALA A O 1
ATOM 1138 N N . ALA A 1 154 ? 5.521 -24.830 -9.293 1.00 96.94 154 ALA A N 1
ATOM 1139 C CA . ALA A 1 154 ? 5.650 -26.214 -9.757 1.00 96.94 154 ALA A CA 1
ATOM 1140 C C . ALA A 1 154 ? 4.984 -27.245 -8.828 1.00 96.94 154 ALA A C 1
ATOM 1142 O O . ALA A 1 154 ? 4.595 -28.318 -9.280 1.00 96.94 154 ALA A O 1
ATOM 1143 N N . ASN A 1 155 ? 4.852 -26.921 -7.537 1.00 97.06 155 ASN A N 1
ATOM 1144 C CA . ASN A 1 155 ? 4.233 -27.781 -6.525 1.00 97.06 155 ASN A CA 1
ATOM 1145 C C . ASN A 1 155 ? 2.993 -27.125 -5.890 1.00 97.06 155 ASN A C 1
ATOM 1147 O O . ASN A 1 155 ? 2.585 -27.502 -4.789 1.00 97.06 155 ASN A O 1
ATOM 1151 N N . HIS A 1 156 ? 2.416 -26.108 -6.540 1.00 98.06 156 HIS A N 1
ATOM 1152 C CA . HIS A 1 156 ? 1.272 -25.380 -5.996 1.00 98.06 156 HIS A CA 1
ATOM 1153 C C . HIS A 1 156 ? 0.005 -26.228 -6.040 1.00 98.06 156 HIS A C 1
ATOM 1155 O O . HIS A 1 156 ? -0.336 -26.815 -7.065 1.00 98.06 156 HIS A O 1
ATOM 1161 N N . THR A 1 157 ? -0.727 -26.250 -4.930 1.00 97.81 157 THR A N 1
ATOM 1162 C CA . THR A 1 157 ? -2.078 -26.814 -4.890 1.00 97.81 157 THR A CA 1
ATOM 1163 C C . THR A 1 157 ? -3.079 -25.670 -5.009 1.00 97.81 157 THR A C 1
ATOM 1165 O O . THR A 1 157 ? -3.013 -24.761 -4.178 1.00 97.81 157 THR A O 1
ATOM 1168 N N . PRO A 1 158 ? -4.002 -25.698 -5.992 1.00 98.25 158 PRO A N 1
ATOM 1169 C CA . PRO A 1 158 ? -4.984 -24.638 -6.162 1.00 98.25 158 PRO A CA 1
ATOM 1170 C C . PRO A 1 158 ? -5.762 -24.340 -4.880 1.00 98.25 158 PRO A C 1
ATOM 1172 O O . PRO A 1 158 ? -6.205 -25.249 -4.171 1.00 98.25 158 PRO A O 1
ATOM 1175 N N . LEU A 1 159 ? -5.947 -23.054 -4.598 1.00 98.44 159 LEU A N 1
ATOM 1176 C CA . LEU A 1 159 ? -6.763 -22.587 -3.491 1.00 98.44 159 LEU A CA 1
ATOM 1177 C C . LEU A 1 159 ? -8.218 -23.050 -3.667 1.00 98.44 159 LEU A C 1
ATOM 1179 O O . LEU A 1 159 ? -8.725 -23.096 -4.793 1.00 98.44 159 LEU A O 1
ATOM 1183 N N . PRO A 1 160 ? -8.952 -23.303 -2.565 1.00 98.12 160 PRO A N 1
ATOM 1184 C CA . PRO A 1 160 ? -10.391 -23.536 -2.643 1.00 98.12 160 PRO A CA 1
ATOM 1185 C C . PRO A 1 160 ? -11.110 -22.324 -3.268 1.00 98.12 160 PRO A C 1
ATOM 1187 O O . PRO A 1 160 ? -10.540 -21.227 -3.315 1.00 98.12 160 PRO A O 1
ATOM 1190 N N . PRO A 1 161 ? -12.364 -22.471 -3.739 1.00 98.12 161 PRO A N 1
ATOM 1191 C CA . PRO A 1 161 ? -13.145 -21.352 -4.259 1.00 98.12 161 PRO A CA 1
ATOM 1192 C C . PRO A 1 161 ? -13.217 -20.178 -3.276 1.00 98.12 161 PRO A C 1
ATOM 1194 O O . PRO A 1 161 ? -13.303 -20.373 -2.063 1.00 98.12 161 PRO A O 1
ATOM 1197 N N . LEU A 1 162 ? -13.203 -18.953 -3.806 1.00 98.44 162 LEU A N 1
ATOM 1198 C CA . LEU A 1 162 ? -13.345 -17.749 -2.991 1.00 98.44 162 LEU A CA 1
ATOM 1199 C C . LEU A 1 162 ? -14.696 -17.757 -2.267 1.00 98.44 162 LEU A C 1
ATOM 1201 O O . LEU A 1 162 ? -15.744 -17.907 -2.895 1.00 98.44 162 LEU A O 1
ATOM 1205 N N . VAL A 1 163 ? -14.667 -17.491 -0.964 1.00 98.38 163 VAL A N 1
ATOM 1206 C CA . VAL A 1 163 ? -15.864 -17.229 -0.164 1.00 98.38 163 VAL A CA 1
ATOM 1207 C C . VAL A 1 163 ? -15.892 -15.747 0.193 1.00 98.38 163 VAL A C 1
ATOM 1209 O O . VAL A 1 163 ? -14.986 -15.241 0.850 1.00 98.38 163 VAL A O 1
ATOM 1212 N N . GLN A 1 164 ? -16.944 -15.047 -0.230 1.00 98.19 164 GLN A N 1
ATOM 1213 C CA . GLN A 1 164 ? -17.218 -13.673 0.188 1.00 98.19 164 GLN A CA 1
ATOM 1214 C C . GLN A 1 164 ? -18.311 -13.693 1.252 1.00 98.19 164 GLN A C 1
ATOM 1216 O O . GLN A 1 164 ? -19.462 -14.021 0.963 1.00 98.19 164 GLN A O 1
ATOM 1221 N N . LEU A 1 165 ? -17.948 -13.365 2.491 1.00 97.81 165 LEU A N 1
ATOM 1222 C CA . LEU A 1 165 ? -18.914 -13.304 3.582 1.00 97.81 165 LEU A CA 1
ATOM 1223 C C . LEU A 1 165 ? -19.858 -12.102 3.409 1.00 97.81 165 LEU A C 1
ATOM 1225 O O . LEU A 1 165 ? -19.415 -11.043 2.954 1.00 97.81 165 LEU A O 1
ATOM 1229 N N . PRO A 1 166 ? -21.140 -12.220 3.804 1.00 96.81 166 PRO A N 1
ATOM 1230 C CA . PRO A 1 166 ? -22.037 -11.075 3.869 1.00 96.81 166 PRO A CA 1
ATOM 1231 C C . PRO A 1 166 ? -21.460 -9.971 4.761 1.00 96.81 166 PRO A C 1
ATOM 1233 O O . PRO A 1 166 ? -20.882 -10.246 5.814 1.00 96.81 166 PRO A O 1
ATOM 1236 N N . ALA A 1 167 ? -21.655 -8.712 4.368 1.00 96.00 167 ALA A N 1
ATOM 1237 C CA . ALA A 1 167 ? -21.212 -7.581 5.171 1.00 96.00 167 ALA A CA 1
ATOM 1238 C C . ALA A 1 167 ? -21.931 -7.567 6.531 1.00 96.00 167 ALA A C 1
ATOM 1240 O O . ALA A 1 167 ? -23.160 -7.525 6.599 1.00 96.00 167 ALA A O 1
ATOM 1241 N N . GLN A 1 168 ? -21.160 -7.556 7.617 1.00 97.56 168 GLN A N 1
ATOM 1242 C CA . GLN A 1 168 ? -21.681 -7.381 8.969 1.00 97.56 168 GLN A CA 1
ATOM 1243 C C . GLN A 1 168 ? -21.619 -5.898 9.342 1.00 97.56 168 GLN A C 1
ATOM 1245 O O . GLN A 1 168 ? -20.540 -5.312 9.434 1.00 97.56 168 GLN A O 1
ATOM 1250 N N . LYS A 1 169 ? -22.783 -5.276 9.552 1.00 97.69 169 LYS A N 1
ATOM 1251 C CA . LYS A 1 169 ? -22.879 -3.870 9.958 1.00 97.69 169 LYS A CA 1
ATOM 1252 C C . LYS A 1 169 ? -23.089 -3.771 11.463 1.00 97.69 169 LYS A C 1
ATOM 1254 O O . LYS A 1 169 ? -24.039 -4.339 11.993 1.00 97.69 169 LYS A O 1
ATOM 1259 N N . VAL A 1 170 ? -22.250 -2.981 12.124 1.00 97.56 170 VAL A N 1
ATOM 1260 C CA . VAL A 1 170 ? -22.425 -2.614 13.532 1.00 97.56 170 VAL A CA 1
ATOM 1261 C C . VAL A 1 170 ? -22.836 -1.150 13.612 1.00 97.56 170 VAL A C 1
ATOM 1263 O O . VAL A 1 170 ? -22.174 -0.279 13.050 1.00 97.56 170 VAL A O 1
ATOM 1266 N N . THR A 1 171 ? -23.940 -0.882 14.305 1.00 96.81 171 THR A N 1
ATOM 1267 C CA . THR A 1 171 ? -24.369 0.480 14.635 1.00 96.81 171 THR A CA 1
ATOM 1268 C C . THR A 1 171 ? -23.946 0.773 16.063 1.00 96.81 171 THR A C 1
ATOM 1270 O O . THR A 1 171 ? -24.446 0.144 16.990 1.00 96.81 171 THR A O 1
ATOM 1273 N N . VAL A 1 172 ? -23.035 1.729 16.236 1.00 96.06 172 VAL A N 1
ATOM 1274 C CA . VAL A 1 172 ? -22.509 2.099 17.554 1.00 96.06 172 VAL A CA 1
ATOM 1275 C C . VAL A 1 172 ? -23.381 3.207 18.161 1.00 96.06 172 VAL A C 1
ATOM 1277 O O . VAL A 1 172 ? -23.534 4.262 17.533 1.00 96.06 172 VAL A O 1
ATOM 1280 N N . PRO A 1 173 ? -23.962 3.015 19.360 1.00 92.06 173 PRO A N 1
ATOM 1281 C CA . PRO A 1 173 ? -24.680 4.074 20.063 1.00 92.06 173 PRO A CA 1
ATOM 1282 C C . PRO A 1 173 ? -23.767 5.268 20.357 1.00 92.06 173 PRO A C 1
ATOM 1284 O O . PRO A 1 173 ? -22.587 5.103 20.660 1.00 92.06 173 PRO A O 1
ATOM 1287 N N . ARG A 1 174 ? -24.306 6.495 20.348 1.00 86.31 174 ARG A N 1
ATOM 1288 C CA . ARG A 1 174 ? -23.508 7.713 20.605 1.00 86.31 174 ARG A CA 1
ATOM 1289 C C . ARG A 1 174 ? -22.781 7.683 21.960 1.00 86.31 174 ARG A C 1
ATOM 1291 O O . ARG A 1 174 ? -21.699 8.248 22.069 1.00 86.31 174 ARG A O 1
ATOM 1298 N N . THR A 1 175 ? -23.359 7.030 22.965 1.00 88.19 175 THR A N 1
ATOM 1299 C CA . THR A 1 175 ? -22.771 6.867 24.306 1.00 88.19 175 THR A CA 1
ATOM 1300 C C . THR A 1 175 ? -21.486 6.039 24.308 1.00 88.19 175 THR A C 1
ATOM 1302 O O . THR A 1 175 ? -20.649 6.235 25.179 1.00 88.19 175 THR A O 1
ATOM 1305 N N . GLU A 1 176 ? -21.312 5.150 23.328 1.00 89.81 176 GLU A N 1
ATOM 1306 C CA . GLU A 1 176 ? -20.159 4.248 23.196 1.00 89.81 176 GLU A CA 1
ATOM 1307 C C . GLU A 1 176 ? -19.219 4.678 22.057 1.00 89.81 176 GLU A C 1
ATOM 1309 O O . GLU A 1 176 ? -18.025 4.403 22.091 1.00 89.81 176 GLU A O 1
ATOM 1314 N N . GLY A 1 177 ? -19.749 5.394 21.060 1.00 90.81 177 GLY A N 1
ATOM 1315 C CA . GLY A 1 177 ? -19.032 5.835 19.861 1.00 90.81 177 GLY A CA 1
ATOM 1316 C C . GLY A 1 177 ? -18.364 7.206 19.968 1.00 90.81 177 GLY A C 1
ATOM 1317 O O . GLY A 1 177 ? -17.960 7.757 18.946 1.00 90.81 177 GLY A O 1
ATOM 1318 N N . SER A 1 178 ? -18.278 7.792 21.166 1.00 94.56 178 SER A N 1
ATOM 1319 C CA . SER A 1 178 ? -17.604 9.081 21.356 1.00 94.56 178 SER A CA 1
ATOM 1320 C C . SER A 1 178 ? -16.106 8.951 21.078 1.00 94.56 178 SER A C 1
ATOM 1322 O O . SER A 1 178 ? -15.442 8.080 21.638 1.00 94.56 178 SER A O 1
ATOM 1324 N N . ILE A 1 179 ? -15.570 9.848 20.250 1.00 96.94 179 ILE A N 1
ATOM 1325 C CA . ILE A 1 179 ? -14.138 9.955 19.948 1.00 96.94 179 ILE A CA 1
ATOM 1326 C C . ILE A 1 179 ? -13.643 11.236 20.617 1.00 96.94 179 ILE A C 1
ATOM 1328 O O . ILE A 1 179 ? -13.971 12.336 20.177 1.00 96.94 179 ILE A O 1
ATOM 1332 N N . ALA A 1 180 ? -12.923 11.089 21.728 1.00 95.88 180 ALA A N 1
ATOM 1333 C CA . ALA A 1 180 ? -12.375 12.227 22.457 1.00 95.88 180 ALA A CA 1
ATOM 1334 C C . ALA A 1 180 ? -11.159 12.809 21.725 1.00 95.88 180 ALA A C 1
ATOM 1336 O O . ALA A 1 180 ? -10.324 12.053 21.218 1.00 95.88 180 ALA A O 1
ATOM 1337 N N . ASP A 1 181 ? -11.033 14.137 21.738 1.00 97.56 181 ASP A N 1
ATOM 1338 C CA . ASP A 1 181 ? -9.790 14.797 21.343 1.00 97.56 181 ASP A CA 1
ATOM 1339 C C . ASP A 1 181 ? -8.642 14.291 22.227 1.00 97.56 181 ASP A C 1
ATOM 1341 O O . ASP A 1 181 ? -8.821 14.096 23.434 1.00 97.56 181 ASP A O 1
ATOM 1345 N N . VAL A 1 182 ? -7.492 14.013 21.606 1.00 96.69 182 VAL A N 1
ATOM 1346 C CA . VAL A 1 182 ? -6.309 13.413 22.246 1.00 96.69 182 VAL A CA 1
ATOM 1347 C C . VAL A 1 182 ? -6.665 12.295 23.246 1.00 96.69 182 VAL A C 1
ATOM 1349 O O . VAL A 1 182 ? -6.239 12.283 24.405 1.00 96.69 182 VAL A O 1
ATOM 1352 N N . GLY A 1 183 ? -7.476 11.329 22.802 1.00 95.69 183 GLY A N 1
ATOM 1353 C CA . GLY A 1 183 ? -8.008 10.257 23.647 1.00 95.69 183 GLY A CA 1
ATOM 1354 C C . GLY A 1 183 ? -6.937 9.428 24.376 1.00 95.69 183 GLY A C 1
ATOM 1355 O O . GLY A 1 183 ? -5.921 9.015 23.804 1.00 95.69 183 GLY A O 1
ATOM 1356 N N . SER A 1 184 ? -7.183 9.120 25.654 1.00 95.56 184 SER A N 1
ATOM 1357 C CA . SER A 1 184 ? -6.319 8.247 26.469 1.00 95.56 184 SER A CA 1
ATOM 1358 C C . SER A 1 184 ? -6.400 6.767 26.068 1.00 95.56 184 SER A C 1
ATOM 1360 O O . SER A 1 184 ? -5.509 5.986 26.394 1.00 95.56 184 SER A O 1
ATOM 1362 N N . SER A 1 185 ? -7.439 6.384 25.321 1.00 94.50 185 SER A N 1
ATOM 1363 C CA . SER A 1 185 ? -7.635 5.060 24.729 1.00 94.50 185 SER A CA 1
ATOM 1364 C C . SER A 1 185 ? -8.423 5.175 23.418 1.00 94.50 185 SER A C 1
ATOM 1366 O O . SER A 1 185 ? -8.981 6.229 23.118 1.00 94.50 185 SER A O 1
ATOM 1368 N N . ALA A 1 186 ? -8.426 4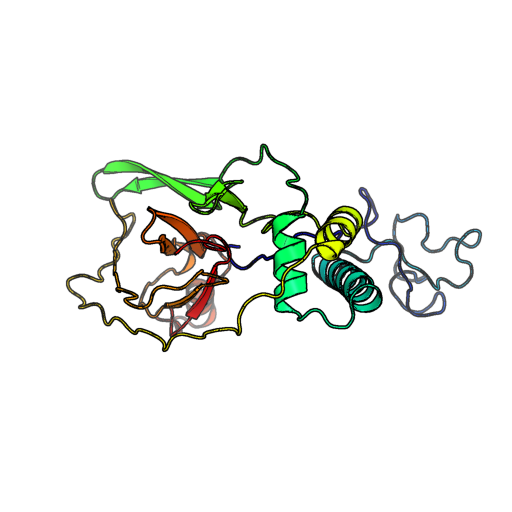.110 22.612 1.00 95.81 186 ALA A N 1
ATOM 1369 C CA . ALA A 1 186 ? -9.193 4.067 21.369 1.00 95.81 186 ALA A CA 1
ATOM 1370 C C . ALA A 1 186 ? -10.680 3.801 21.646 1.00 95.81 186 ALA A C 1
ATOM 1372 O O . ALA A 1 186 ? -11.005 2.922 22.447 1.00 95.81 186 ALA A O 1
ATOM 1373 N N . THR A 1 187 ? -11.564 4.481 20.918 1.00 97.31 187 THR A N 1
ATOM 1374 C CA . THR A 1 187 ? -12.976 4.098 20.796 1.00 97.31 187 THR A CA 1
ATOM 1375 C C . THR A 1 187 ? -13.059 2.785 20.022 1.00 97.31 187 THR A C 1
ATOM 1377 O O . THR A 1 187 ? -12.487 2.668 18.937 1.00 97.31 187 THR A O 1
ATOM 1380 N N . ARG A 1 188 ? -13.727 1.773 20.583 1.00 96.81 188 ARG A N 1
ATOM 1381 C CA . ARG A 1 188 ? -13.757 0.411 20.030 1.00 96.81 188 ARG A CA 1
ATOM 1382 C C . ARG A 1 188 ? -15.177 -0.009 19.683 1.00 96.81 188 ARG A C 1
ATOM 1384 O O . ARG A 1 188 ? -16.113 0.269 20.419 1.00 96.81 188 ARG A O 1
ATOM 1391 N N . SER A 1 189 ? -15.291 -0.744 18.587 1.00 97.44 189 SER A N 1
ATOM 1392 C CA . SER A 1 189 ? -16.477 -1.498 18.198 1.00 97.44 189 SER A CA 1
ATOM 1393 C C . SER A 1 189 ? -16.017 -2.865 17.713 1.00 97.44 189 SER A C 1
ATOM 1395 O O . SER A 1 189 ? -14.956 -2.970 17.096 1.00 97.44 189 SER A O 1
ATOM 1397 N N . SER A 1 190 ? -16.798 -3.905 17.981 1.00 96.56 190 SER A N 1
ATOM 1398 C CA . SER A 1 190 ? -16.474 -5.277 17.595 1.00 96.56 190 SER A CA 1
ATOM 1399 C C . SER A 1 190 ? -17.647 -5.944 16.887 1.00 96.56 190 SER A C 1
ATOM 1401 O O . SER A 1 190 ? -18.804 -5.557 17.036 1.00 96.56 190 SER A O 1
ATOM 1403 N N . THR A 1 191 ? -17.325 -6.952 16.087 1.00 97.31 191 THR A N 1
ATOM 1404 C CA . THR A 1 191 ? -18.288 -7.872 15.489 1.00 97.31 191 THR A CA 1
ATOM 1405 C C . THR A 1 191 ? -17.683 -9.270 15.479 1.00 97.31 191 THR A C 1
ATOM 1407 O O . THR A 1 191 ? -16.459 -9.406 15.549 1.00 97.31 191 THR A O 1
ATOM 1410 N N . GLN A 1 192 ? -18.525 -10.300 15.435 1.00 96.06 192 GLN A N 1
ATOM 1411 C CA . GLN A 1 192 ? -18.083 -11.690 15.445 1.00 96.06 192 GLN A CA 1
ATOM 1412 C C . GLN A 1 192 ? -18.373 -12.346 14.097 1.00 96.06 192 GLN A C 1
ATOM 1414 O O . GLN A 1 192 ? -19.520 -12.465 13.661 1.00 96.06 192 GLN A O 1
ATOM 1419 N N . VAL A 1 193 ? -17.317 -12.859 13.474 1.00 95.75 193 VAL A N 1
ATOM 1420 C CA . VAL A 1 193 ? -17.420 -13.729 12.307 1.00 95.75 193 VAL A CA 1
ATOM 1421 C C . VAL A 1 193 ? -17.483 -15.169 12.808 1.00 95.75 193 VAL A C 1
ATOM 1423 O O . VAL A 1 193 ? -16.502 -15.701 13.310 1.00 95.75 193 VAL A O 1
ATOM 1426 N N . ALA A 1 194 ? -18.669 -15.779 12.745 1.00 93.06 194 ALA A N 1
ATOM 1427 C CA . ALA A 1 194 ? -18.887 -17.139 13.249 1.00 93.06 194 ALA A CA 1
ATOM 1428 C C . ALA A 1 194 ? -18.405 -18.233 12.280 1.00 93.06 194 ALA A C 1
ATOM 1430 O O . ALA A 1 194 ? -18.167 -19.366 12.692 1.00 93.06 194 ALA A O 1
ATOM 1431 N N . GLN A 1 195 ? -18.297 -17.914 10.988 1.00 93.44 195 GLN A N 1
ATOM 1432 C CA . GLN A 1 195 ? -17.865 -18.862 9.969 1.00 93.44 195 GLN A CA 1
ATOM 1433 C C . GLN A 1 195 ? -16.344 -19.016 10.002 1.00 93.44 195 GLN A C 1
ATOM 1435 O O . GLN A 1 195 ? -15.628 -18.035 9.821 1.00 93.44 195 GLN A O 1
ATOM 1440 N N . ALA A 1 196 ? -15.865 -20.249 10.177 1.00 93.56 196 ALA A N 1
ATOM 1441 C CA . ALA A 1 196 ? -14.452 -20.566 10.021 1.00 93.56 196 ALA A CA 1
ATOM 1442 C C . ALA A 1 196 ? -14.026 -20.350 8.561 1.00 93.56 196 ALA A C 1
ATOM 1444 O O . ALA A 1 196 ? -14.633 -20.913 7.643 1.00 93.56 196 ALA A O 1
ATOM 1445 N N . LEU A 1 197 ? -12.998 -19.532 8.349 1.00 96.50 197 LEU A N 1
ATOM 1446 C CA . LEU A 1 197 ? -12.461 -19.225 7.030 1.00 96.50 197 LEU A CA 1
ATOM 1447 C C . LEU A 1 197 ? -10.975 -18.885 7.144 1.00 96.50 197 LEU A C 1
ATOM 1449 O O . LEU A 1 197 ? -10.559 -18.270 8.115 1.00 96.50 197 LEU A O 1
ATOM 1453 N N . THR A 1 198 ? -10.182 -19.231 6.134 1.00 98.06 198 THR A N 1
ATOM 1454 C CA . THR A 1 198 ? -8.834 -18.672 5.987 1.00 98.06 198 THR A CA 1
ATOM 1455 C C . THR A 1 198 ? -8.928 -17.329 5.271 1.00 98.06 198 THR A C 1
ATOM 1457 O O . THR A 1 198 ? -9.433 -17.250 4.151 1.00 98.06 198 THR A O 1
ATOM 1460 N N . VAL A 1 199 ? -8.465 -16.262 5.917 1.00 98.50 199 VAL A N 1
ATOM 1461 C CA . VAL A 1 199 ? -8.604 -14.890 5.420 1.00 98.50 199 VAL A CA 1
ATOM 1462 C C . VAL A 1 199 ? -7.644 -14.624 4.254 1.00 98.50 199 VAL A C 1
ATOM 1464 O O . VAL A 1 199 ? -6.450 -14.882 4.355 1.00 98.50 199 VAL A O 1
ATOM 1467 N N . GLU A 1 200 ? -8.146 -14.036 3.162 1.00 98.75 200 GLU A N 1
ATOM 1468 C CA . GLU A 1 200 ? -7.322 -13.474 2.070 1.00 98.75 200 GLU A CA 1
ATOM 1469 C C . GLU A 1 200 ? -7.213 -11.939 2.171 1.00 98.75 200 GLU A C 1
ATOM 1471 O O . GLU A 1 200 ? -6.156 -11.340 1.971 1.00 98.75 200 GLU A O 1
ATOM 1476 N N . ALA A 1 201 ? -8.320 -11.267 2.485 1.00 98.75 201 ALA A N 1
ATOM 1477 C CA . ALA A 1 201 ? -8.374 -9.829 2.720 1.00 98.75 201 ALA A CA 1
ATOM 1478 C C . ALA A 1 201 ? -9.613 -9.484 3.548 1.00 98.75 201 ALA A C 1
ATOM 1480 O O . ALA A 1 201 ? -10.616 -10.196 3.500 1.00 98.75 201 ALA A O 1
ATOM 1481 N N . VAL A 1 202 ? -9.570 -8.352 4.251 1.00 98.69 202 VAL A N 1
ATOM 1482 C CA . VAL A 1 202 ? -10.725 -7.821 4.988 1.00 98.69 202 VAL A CA 1
ATOM 1483 C C . VAL A 1 202 ? -11.059 -6.430 4.472 1.00 98.69 202 VAL A C 1
ATOM 1485 O O . VAL A 1 202 ? -10.172 -5.585 4.363 1.00 98.69 202 VAL A O 1
ATOM 1488 N N . GLN A 1 203 ? -12.333 -6.185 4.166 1.00 98.81 203 GLN A N 1
ATOM 1489 C CA . GLN A 1 203 ? -12.855 -4.857 3.845 1.00 98.81 203 GLN A CA 1
ATOM 1490 C C . GLN A 1 203 ? -13.609 -4.281 5.041 1.00 98.81 203 GLN A C 1
ATOM 1492 O O . GLN A 1 203 ? -14.378 -4.984 5.692 1.00 98.81 203 GLN A O 1
ATOM 1497 N N . VAL A 1 204 ? -13.420 -2.988 5.298 1.00 98.69 204 VAL A N 1
ATOM 1498 C CA . VAL A 1 204 ? -14.128 -2.253 6.352 1.00 98.69 204 VAL A CA 1
ATOM 1499 C C . VAL A 1 204 ? -14.674 -0.961 5.769 1.00 98.69 204 VAL A C 1
ATOM 1501 O O . VAL A 1 204 ? -13.943 -0.217 5.120 1.00 98.69 204 VAL A O 1
ATOM 1504 N N . THR A 1 205 ? -15.950 -0.677 6.012 1.00 98.56 205 THR A N 1
ATOM 1505 C CA . THR A 1 205 ? -16.576 0.615 5.706 1.00 98.56 205 THR A CA 1
ATOM 1506 C C . THR A 1 205 ? -16.859 1.363 6.998 1.00 98.56 205 THR A C 1
ATOM 1508 O O . THR A 1 205 ? -17.508 0.813 7.887 1.00 98.56 205 THR A O 1
ATOM 1511 N N . VAL A 1 206 ? -16.400 2.612 7.102 1.00 98.56 206 VAL A N 1
ATOM 1512 C CA . VAL A 1 206 ? -16.557 3.428 8.315 1.00 98.56 206 VAL A CA 1
ATOM 1513 C C . VAL A 1 206 ? -17.375 4.683 8.031 1.00 98.56 206 VAL A C 1
ATOM 1515 O O . VAL A 1 206 ? -17.113 5.423 7.081 1.00 98.56 206 VAL A O 1
ATOM 1518 N N . SER A 1 207 ? -18.341 4.936 8.913 1.00 98.62 207 SER A N 1
ATOM 1519 C CA . SER A 1 207 ? -19.136 6.159 8.978 1.00 98.62 207 SER A CA 1
ATOM 1520 C C . SER A 1 207 ? -18.975 6.782 10.366 1.00 98.62 207 SER A C 1
ATOM 1522 O O . SER A 1 207 ? -19.238 6.119 11.366 1.00 98.62 207 SER A O 1
ATOM 1524 N N . LEU A 1 208 ? -18.532 8.040 10.432 1.00 98.31 208 LEU A N 1
ATOM 1525 C CA . LEU A 1 208 ? -18.336 8.785 11.683 1.00 98.31 208 LEU A CA 1
ATOM 1526 C C . LEU A 1 208 ? -18.400 10.295 11.444 1.00 98.31 208 LEU A C 1
ATOM 1528 O O . LEU A 1 208 ? -18.236 10.753 10.313 1.00 98.31 208 LEU A O 1
ATOM 1532 N N . ASP A 1 209 ? -18.595 11.066 12.509 1.00 98.25 209 ASP A N 1
ATOM 1533 C CA . ASP A 1 209 ? -18.461 12.524 12.496 1.00 98.25 209 ASP A CA 1
ATOM 1534 C C . ASP A 1 209 ? -17.181 12.927 13.235 1.00 98.25 209 ASP A C 1
ATOM 1536 O O . ASP A 1 209 ? -16.918 12.446 14.334 1.00 98.25 209 ASP A O 1
ATOM 1540 N N . HIS A 1 210 ? -16.382 13.803 12.628 1.00 98.38 210 HIS A N 1
ATOM 1541 C CA . HIS A 1 210 ? -15.173 14.369 13.230 1.00 98.38 210 HIS A CA 1
ATOM 1542 C C . HIS A 1 210 ? -14.822 15.673 12.512 1.00 98.38 210 HIS A C 1
ATOM 1544 O O . HIS A 1 210 ? -14.905 15.733 11.289 1.00 98.38 210 HIS A O 1
ATOM 1550 N N . GLN A 1 211 ? -14.429 16.720 13.240 1.00 98.31 211 GLN A N 1
ATOM 1551 C CA . GLN A 1 211 ? -14.252 18.065 12.664 1.00 98.31 211 GLN A CA 1
ATOM 1552 C C . GLN A 1 211 ? -12.884 18.302 12.005 1.00 98.31 211 GLN A C 1
ATOM 1554 O O . GLN A 1 211 ? -12.715 19.308 11.310 1.00 98.31 211 GLN A O 1
ATOM 1559 N N . ARG A 1 212 ? -11.925 17.393 12.225 1.00 98.62 212 ARG A N 1
ATOM 1560 C CA . ARG A 1 212 ? -10.607 17.385 11.578 1.00 98.62 212 ARG A CA 1
ATOM 1561 C C . ARG A 1 212 ? -10.179 15.950 11.277 1.00 98.62 212 ARG A C 1
ATOM 1563 O O . ARG A 1 212 ? -9.538 15.296 12.089 1.00 98.62 212 ARG A O 1
ATOM 1570 N N . LEU A 1 213 ? -10.626 15.414 10.145 1.00 98.81 213 LEU A N 1
ATOM 1571 C CA . LEU A 1 213 ? -10.435 14.005 9.766 1.00 98.81 213 LEU A CA 1
ATOM 1572 C C . LEU A 1 213 ? -8.985 13.483 9.850 1.00 98.81 213 LEU A C 1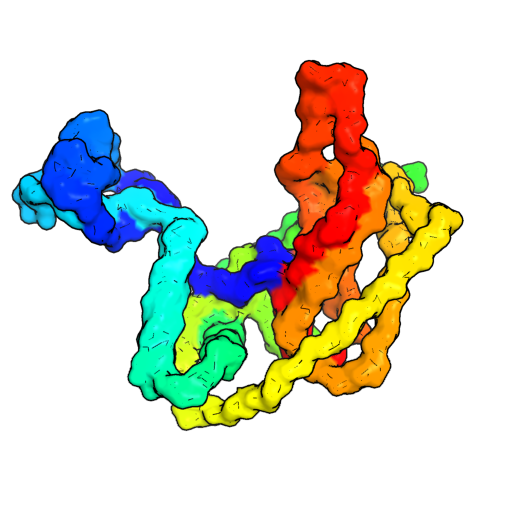
ATOM 1574 O O . LEU A 1 213 ? -8.827 12.344 10.289 1.00 98.81 213 LEU A O 1
ATOM 1578 N N . PRO A 1 214 ? -7.937 14.256 9.494 1.00 98.75 214 PRO A N 1
ATOM 1579 C CA . PRO A 1 214 ? -6.561 13.767 9.560 1.00 98.75 214 PRO A CA 1
ATOM 1580 C C . PRO A 1 214 ? -6.061 13.433 10.972 1.00 98.75 214 PRO A C 1
ATOM 1582 O O . PRO A 1 214 ? -5.032 12.782 11.089 1.00 98.75 214 PRO A O 1
ATOM 1585 N N . ASP A 1 215 ? -6.770 13.805 12.038 1.00 98.69 215 ASP A N 1
ATOM 1586 C CA . ASP A 1 215 ? -6.387 13.420 13.406 1.00 98.69 215 ASP A CA 1
ATOM 1587 C C . ASP A 1 215 ? -6.666 11.942 13.709 1.00 98.69 215 ASP A C 1
ATOM 1589 O O . ASP A 1 215 ? -6.155 11.389 14.683 1.00 98.69 215 ASP A O 1
ATOM 1593 N N . LEU A 1 216 ? -7.510 11.297 12.902 1.00 98.81 216 LEU A N 1
ATOM 1594 C CA . LEU A 1 216 ? -7.981 9.946 13.164 1.00 98.81 216 LEU A CA 1
ATOM 1595 C C . LEU A 1 216 ? -6.937 8.902 12.755 1.00 98.81 216 LEU A C 1
ATOM 1597 O O . LEU A 1 216 ? -6.521 8.833 11.599 1.00 98.81 216 LEU A O 1
ATOM 1601 N N . LEU A 1 217 ? -6.601 8.029 13.705 1.00 98.81 217 LEU A N 1
ATOM 1602 C CA . LEU A 1 217 ? -5.971 6.733 13.466 1.00 98.81 217 LEU A CA 1
ATOM 1603 C C . LEU A 1 217 ? -7.065 5.658 13.489 1.00 98.81 217 LEU A C 1
ATOM 1605 O O . LEU A 1 217 ? -7.726 5.477 14.513 1.00 98.81 217 LEU A O 1
ATOM 1609 N N . ILE A 1 218 ? -7.253 4.941 12.380 1.00 98.81 218 ILE A N 1
ATOM 1610 C CA . ILE A 1 218 ? -8.221 3.836 12.287 1.00 98.81 218 ILE A CA 1
ATOM 1611 C C . ILE A 1 218 ? -7.453 2.528 12.156 1.00 98.81 218 ILE A C 1
ATOM 1613 O O . ILE A 1 218 ? -6.634 2.376 11.252 1.00 98.81 218 ILE A O 1
ATOM 1617 N N . GLU A 1 219 ? -7.747 1.570 13.028 1.00 98.69 219 GLU A N 1
ATOM 1618 C CA . GLU A 1 219 ? -7.062 0.282 13.098 1.00 98.69 219 GLU A CA 1
ATOM 1619 C C . GLU A 1 219 ? -8.077 -0.859 13.239 1.00 98.69 219 GLU A C 1
ATOM 1621 O O . GLU A 1 219 ? -9.122 -0.702 13.873 1.00 98.69 219 GLU A O 1
ATOM 1626 N N . LEU A 1 220 ? -7.758 -2.010 12.650 1.00 98.81 220 LEU A N 1
ATOM 1627 C CA . LEU A 1 220 ? -8.494 -3.259 12.804 1.00 98.81 220 LEU A CA 1
ATOM 1628 C C . LEU A 1 220 ? -7.650 -4.271 13.584 1.00 98.81 220 LEU A C 1
ATOM 1630 O O . LEU A 1 220 ? -6.440 -4.362 13.376 1.00 98.81 220 LEU A O 1
ATOM 1634 N N . VAL A 1 221 ? -8.302 -5.055 14.445 1.00 98.81 221 VAL A N 1
ATOM 1635 C CA . VAL A 1 221 ? -7.673 -6.128 15.225 1.00 98.81 221 VAL A CA 1
ATOM 1636 C C . VAL A 1 221 ? -8.362 -7.455 14.903 1.00 98.81 221 VAL A C 1
ATOM 1638 O O . VAL A 1 221 ? -9.589 -7.523 14.977 1.00 98.81 221 VAL A O 1
ATOM 1641 N N . SER A 1 222 ? -7.597 -8.488 14.537 1.00 98.56 222 SER A N 1
ATOM 1642 C CA . SER A 1 222 ? -8.126 -9.837 14.277 1.00 98.56 222 SER A CA 1
ATOM 1643 C C . SER A 1 222 ? -8.380 -10.615 15.577 1.00 98.56 222 SER A C 1
ATOM 1645 O O . SER A 1 222 ? -7.880 -10.217 16.635 1.00 98.56 222 SER A O 1
ATOM 1647 N N . PRO A 1 223 ? -9.105 -11.752 15.532 1.00 98.19 223 PRO A N 1
ATOM 1648 C CA . PRO A 1 223 ? -9.286 -12.627 16.696 1.00 98.19 223 PRO A CA 1
ATOM 1649 C C . PRO A 1 223 ? -7.968 -13.102 17.324 1.00 98.19 223 PRO A C 1
ATOM 1651 O O . PRO A 1 223 ? -7.895 -13.288 18.536 1.00 98.19 223 PRO A O 1
ATOM 1654 N N . SER A 1 224 ? -6.911 -13.233 16.516 1.00 98.12 224 SER A N 1
ATOM 1655 C CA . SER A 1 224 ? -5.567 -13.622 16.967 1.00 98.12 224 SER A CA 1
ATOM 1656 C C . SER A 1 224 ? -4.784 -12.476 17.624 1.00 98.12 224 SER A C 1
ATOM 1658 O O . SER A 1 224 ? -3.659 -12.674 18.076 1.00 98.12 224 SER A O 1
ATOM 1660 N N . GLY A 1 225 ? -5.350 -11.266 17.672 1.00 98.38 225 GLY A N 1
ATOM 1661 C CA . GLY A 1 225 ? -4.712 -10.076 18.236 1.00 98.38 225 GLY A CA 1
ATOM 1662 C C . GLY A 1 225 ? -3.819 -9.308 17.256 1.00 98.38 225 GLY A C 1
ATOM 1663 O O . GLY A 1 225 ? -3.272 -8.270 17.634 1.00 98.38 225 GLY A O 1
ATOM 1664 N N . THR A 1 226 ? -3.695 -9.762 16.003 1.00 98.81 226 THR A N 1
ATOM 1665 C CA . THR A 1 226 ? -2.960 -9.050 14.948 1.00 98.81 226 THR A CA 1
ATOM 1666 C C . THR A 1 226 ? -3.619 -7.702 14.687 1.00 98.81 226 THR A C 1
ATOM 1668 O O . THR A 1 226 ? -4.842 -7.611 14.599 1.00 98.81 226 THR A O 1
ATOM 1671 N N . ARG A 1 227 ? -2.818 -6.644 14.551 1.00 98.75 227 ARG A N 1
ATOM 1672 C CA . ARG A 1 227 ? -3.279 -5.264 14.344 1.00 98.75 227 ARG A CA 1
ATOM 1673 C C . ARG A 1 227 ? -2.923 -4.801 12.933 1.00 98.75 227 ARG A C 1
ATOM 1675 O O . ARG A 1 227 ? -1.890 -5.203 12.389 1.00 98.75 227 ARG A O 1
ATOM 1682 N N . SER A 1 228 ? -3.781 -3.979 12.337 1.00 98.88 228 SER A N 1
ATOM 1683 C CA . SER A 1 228 ? -3.539 -3.345 11.041 1.00 98.88 228 SER A CA 1
ATOM 1684 C C . SER A 1 228 ? -4.104 -1.932 11.016 1.00 98.88 228 SER A C 1
ATOM 1686 O O . SER A 1 228 ? -5.316 -1.747 11.145 1.00 98.88 228 SER A O 1
ATOM 1688 N N . VAL A 1 229 ? -3.246 -0.941 10.794 1.00 98.88 229 VAL A N 1
ATOM 1689 C CA . VAL A 1 229 ? -3.650 0.443 10.558 1.00 98.88 229 VAL A CA 1
ATOM 1690 C C . VAL A 1 229 ? -4.326 0.531 9.187 1.00 98.88 229 VAL A C 1
ATOM 1692 O O . VAL A 1 229 ? -3.720 0.315 8.136 1.00 98.88 229 VAL A O 1
ATOM 1695 N N . LEU A 1 230 ? -5.624 0.827 9.189 1.00 98.94 230 LEU A N 1
ATOM 1696 C CA . LEU A 1 230 ? -6.433 1.001 7.981 1.00 98.94 230 LEU A CA 1
ATOM 1697 C C . LEU A 1 230 ? -6.295 2.411 7.403 1.00 98.94 230 LEU A C 1
ATOM 1699 O O . LEU A 1 230 ? -6.232 2.577 6.186 1.00 98.94 230 LEU A O 1
ATOM 1703 N N . LEU A 1 231 ? -6.225 3.412 8.281 1.00 98.88 231 LEU A N 1
ATOM 1704 C CA . LEU A 1 231 ? -6.015 4.811 7.930 1.00 98.88 231 LEU A CA 1
ATOM 1705 C C . LEU A 1 231 ? -5.026 5.421 8.918 1.00 98.88 231 LEU A C 1
ATOM 1707 O O . LEU A 1 231 ? -5.325 5.540 10.108 1.00 98.88 231 LEU A O 1
ATOM 1711 N N . ASN A 1 232 ? -3.855 5.804 8.417 1.00 98.25 232 ASN A N 1
ATOM 1712 C CA . ASN A 1 232 ? -2.868 6.541 9.192 1.00 98.25 232 ASN A CA 1
ATOM 1713 C C . ASN A 1 232 ? -3.315 8.005 9.379 1.00 98.25 232 ASN A C 1
ATOM 1715 O O . ASN A 1 232 ? -3.919 8.578 8.461 1.00 98.25 232 ASN A O 1
ATOM 1719 N N . PRO A 1 233 ? -2.997 8.635 10.523 1.00 98.38 233 PRO A N 1
ATOM 1720 C CA . PRO A 1 233 ? -3.277 10.048 10.748 1.00 98.38 233 PRO A CA 1
ATOM 1721 C C . PRO A 1 233 ? -2.398 10.936 9.851 1.00 98.38 233 PRO A C 1
ATOM 1723 O O . PRO A 1 233 ? -1.510 10.458 9.138 1.00 98.38 233 PRO A O 1
ATOM 1726 N N . ASN A 1 234 ? -2.648 12.244 9.892 1.00 98.31 234 ASN A N 1
ATOM 1727 C CA . ASN A 1 234 ? -1.979 13.289 9.113 1.00 98.31 234 ASN A CA 1
ATOM 1728 C C . ASN A 1 234 ? -2.057 13.070 7.591 1.00 98.31 234 ASN A C 1
ATOM 1730 O O . ASN A 1 234 ? -1.176 13.480 6.839 1.00 98.31 234 ASN A O 1
ATOM 1734 N N . ASN A 1 235 ? -3.117 12.402 7.137 1.00 98.69 235 ASN A N 1
ATOM 1735 C CA . ASN A 1 235 ? -3.390 12.167 5.724 1.00 98.69 235 ASN A CA 1
ATOM 1736 C C . ASN A 1 235 ? -4.008 13.402 5.032 1.00 98.69 235 ASN A C 1
ATOM 1738 O O . ASN A 1 235 ? -4.292 14.430 5.647 1.00 98.69 235 ASN A O 1
ATOM 1742 N N . SER A 1 236 ? -4.244 13.288 3.725 1.00 98.69 236 SER A N 1
ATOM 1743 C CA . SER A 1 236 ? -4.699 14.386 2.865 1.00 98.69 236 SER A CA 1
ATOM 1744 C C . SER A 1 236 ? -6.184 14.756 2.995 1.00 98.69 236 SER A C 1
ATOM 1746 O O . SER A 1 236 ? -6.658 15.594 2.228 1.00 98.69 236 SER A O 1
ATOM 1748 N N . LEU A 1 237 ? -6.943 14.200 3.950 1.00 98.69 237 LEU A N 1
ATOM 1749 C CA . LEU A 1 237 ? -8.364 14.526 4.165 1.00 98.69 237 LEU A CA 1
ATOM 1750 C C . LEU A 1 237 ? -8.569 15.911 4.821 1.00 98.69 237 LEU A C 1
ATOM 1752 O O . LEU A 1 237 ? -9.369 16.086 5.737 1.00 98.69 237 LEU A O 1
ATOM 1756 N N . VAL A 1 238 ? -7.866 16.930 4.326 1.00 98.62 238 VAL A N 1
ATOM 1757 C CA . VAL A 1 238 ? -7.842 18.315 4.829 1.00 98.62 238 VAL A CA 1
ATOM 1758 C C . VAL A 1 238 ? -8.988 19.182 4.293 1.00 98.62 238 VAL A C 1
ATOM 1760 O O . VAL A 1 238 ? -9.061 20.375 4.592 1.00 98.62 238 VAL A O 1
ATOM 1763 N N . GLY A 1 239 ? -9.909 18.592 3.523 1.00 98.62 239 GLY A N 1
ATOM 1764 C CA . GLY A 1 239 ? -11.014 19.297 2.866 1.00 98.62 239 GLY A CA 1
ATOM 1765 C C . GLY A 1 239 ? -11.894 20.108 3.821 1.00 98.62 239 GLY A C 1
ATOM 1766 O O . GLY A 1 239 ? -12.400 21.150 3.437 1.00 98.62 239 GLY A O 1
ATOM 1767 N N . GLN A 1 240 ? -12.014 19.706 5.090 1.00 98.75 240 GLN A N 1
ATOM 1768 C CA . GLN A 1 240 ? -12.760 20.471 6.100 1.00 98.75 240 GLN A CA 1
ATOM 1769 C C . GLN A 1 240 ? -12.121 21.833 6.403 1.00 98.75 240 GLN A C 1
ATOM 1771 O O . GLN A 1 240 ? -12.827 22.825 6.582 1.00 98.75 240 GLN A O 1
ATOM 1776 N N . SER A 1 241 ? -10.788 21.887 6.445 1.00 98.56 241 SER A N 1
ATOM 1777 C CA . SER A 1 241 ? -10.042 23.133 6.632 1.00 98.56 241 SER A CA 1
ATOM 1778 C C . SER A 1 241 ? -10.113 24.007 5.380 1.00 98.56 241 SER A C 1
ATOM 1780 O O . SER A 1 241 ? -10.344 25.209 5.498 1.00 98.56 241 SER A O 1
ATOM 1782 N N . LEU A 1 242 ? -9.984 23.402 4.193 1.00 98.56 242 LEU A N 1
ATOM 1783 C CA . LEU A 1 242 ? -10.102 24.108 2.912 1.00 98.56 242 LEU A CA 1
ATOM 1784 C C . LEU A 1 242 ? -11.503 24.693 2.706 1.00 98.56 242 LEU A C 1
ATOM 1786 O O . LEU A 1 242 ? -11.624 25.861 2.354 1.00 98.56 242 LEU A O 1
ATOM 1790 N N . ASP A 1 243 ? -12.553 23.925 2.996 1.00 98.69 243 ASP A N 1
ATOM 1791 C CA . ASP A 1 243 ? -13.943 24.382 2.937 1.00 98.69 243 ASP A CA 1
ATOM 1792 C C . ASP A 1 243 ? -14.163 25.590 3.847 1.00 98.69 243 ASP A C 1
ATOM 1794 O O . ASP A 1 243 ? -14.695 26.611 3.416 1.00 98.69 243 ASP A O 1
ATOM 1798 N N . ARG A 1 244 ? -13.689 25.515 5.096 1.00 98.12 244 ARG A N 1
ATOM 1799 C CA . ARG A 1 244 ? -13.788 26.635 6.036 1.00 98.12 244 ARG A CA 1
ATOM 1800 C C . ARG A 1 244 ? -13.093 27.887 5.496 1.00 98.12 244 ARG A C 1
ATOM 1802 O O . ARG A 1 244 ? -13.638 28.975 5.639 1.00 98.12 244 ARG A O 1
ATOM 1809 N N . GLN A 1 245 ? -11.921 27.729 4.881 1.00 98.50 245 GLN A N 1
ATOM 1810 C CA . GLN A 1 245 ? -11.144 28.835 4.322 1.00 98.50 245 GLN A CA 1
ATOM 1811 C C . GLN A 1 245 ? -11.788 29.442 3.067 1.00 98.50 245 GLN A C 1
ATOM 1813 O O . GLN A 1 245 ? -11.809 30.660 2.928 1.00 98.50 245 GLN A O 1
ATOM 1818 N N . GLN A 1 246 ? -12.284 28.611 2.149 1.00 98.44 246 GLN A N 1
ATOM 1819 C CA . GLN A 1 246 ? -12.767 29.051 0.836 1.00 98.44 246 GLN A CA 1
ATOM 1820 C C . GLN A 1 246 ? -14.257 29.412 0.828 1.00 98.44 246 GLN A C 1
ATOM 1822 O O . GLN A 1 246 ? -14.672 30.265 0.050 1.00 98.44 246 GLN A O 1
ATOM 1827 N N . LEU A 1 247 ? -15.064 28.758 1.667 1.00 98.31 247 LEU A N 1
ATOM 1828 C CA . LEU A 1 247 ? -16.528 28.845 1.643 1.00 98.31 247 LEU A CA 1
ATOM 1829 C C . LEU A 1 247 ? -17.123 29.460 2.919 1.00 98.31 247 LEU A C 1
ATOM 1831 O O . LEU A 1 247 ? -18.291 29.837 2.919 1.00 98.31 247 LEU A O 1
ATOM 1835 N N . GLY A 1 248 ? -16.367 29.527 4.021 1.00 98.12 248 GLY A N 1
ATOM 1836 C CA . GLY A 1 248 ? -16.867 29.990 5.324 1.00 98.12 248 GLY A CA 1
ATOM 1837 C C . GLY A 1 248 ? -17.760 28.981 6.067 1.00 98.12 248 GLY A C 1
ATOM 1838 O O . GLY A 1 248 ? -18.201 29.253 7.181 1.00 98.12 248 GLY A O 1
ATOM 1839 N N . TYR A 1 249 ? -18.003 27.799 5.496 1.00 97.94 249 TYR A N 1
ATOM 1840 C CA . TYR A 1 249 ? -18.714 26.680 6.123 1.00 97.94 249 TYR A CA 1
ATOM 1841 C C . TYR A 1 249 ? -18.067 25.347 5.727 1.00 97.94 249 TYR A C 1
ATOM 1843 O O . TYR A 1 249 ? -17.284 25.292 4.787 1.00 97.94 249 TYR A O 1
ATOM 1851 N N . VAL A 1 250 ? -18.379 24.264 6.447 1.00 98.56 250 VAL A N 1
ATOM 1852 C CA . VAL A 1 250 ? -17.794 22.931 6.214 1.00 98.56 250 VAL A CA 1
ATOM 1853 C C . VAL A 1 250 ? -18.845 21.991 5.629 1.00 98.56 250 VAL A C 1
ATOM 1855 O O . VAL A 1 250 ? -19.872 21.755 6.265 1.00 98.56 250 VAL A O 1
ATOM 1858 N N . ARG A 1 251 ? -18.587 21.420 4.443 1.00 98.44 251 ARG A N 1
ATOM 1859 C CA . ARG A 1 251 ? -19.505 20.460 3.797 1.00 98.44 251 ARG A CA 1
ATOM 1860 C C . ARG A 1 251 ? -19.401 19.071 4.426 1.00 98.44 251 ARG A C 1
ATOM 1862 O O . ARG A 1 251 ? -20.404 18.398 4.653 1.00 98.44 251 ARG A O 1
ATOM 1869 N N . THR A 1 252 ? -18.179 18.650 4.737 1.00 98.56 252 THR A N 1
ATOM 1870 C CA . THR A 1 252 ? -17.877 17.304 5.240 1.00 98.56 252 THR A CA 1
ATOM 1871 C C . THR A 1 252 ? -18.012 17.227 6.759 1.00 98.56 252 THR A C 1
ATOM 1873 O O . THR A 1 252 ? -17.166 17.737 7.491 1.00 98.56 252 THR A O 1
ATOM 1876 N N . LYS A 1 253 ? -19.039 16.526 7.253 1.00 98.44 253 LYS A N 1
ATOM 1877 C CA . LYS A 1 253 ? -19.205 16.246 8.697 1.00 98.44 253 LYS A CA 1
ATOM 1878 C C . LYS A 1 253 ? -18.235 15.184 9.231 1.00 98.44 253 LYS A C 1
ATOM 1880 O O . LYS A 1 253 ? -17.888 15.203 10.407 1.00 98.44 253 LYS A O 1
ATOM 1885 N N . GLY A 1 254 ? -17.805 14.274 8.365 1.00 98.56 254 GLY A N 1
ATOM 1886 C CA . GLY A 1 254 ? -16.872 13.200 8.673 1.00 98.56 254 GLY A CA 1
ATOM 1887 C C . GLY A 1 254 ? -16.905 12.128 7.585 1.00 98.56 254 GLY A C 1
ATOM 1888 O O . GLY A 1 254 ? -17.260 12.421 6.442 1.00 98.56 254 GLY A O 1
ATOM 1889 N N . LEU A 1 255 ? -16.551 10.891 7.931 1.00 98.69 255 LEU A N 1
ATOM 1890 C CA . LEU A 1 255 ? -16.558 9.770 6.990 1.00 98.69 255 LEU A CA 1
ATOM 1891 C C . LEU A 1 255 ? -17.987 9.279 6.739 1.00 98.69 255 LEU A C 1
ATOM 1893 O O . LEU A 1 255 ? -18.818 9.255 7.652 1.00 98.69 255 LEU A O 1
ATOM 1897 N N . ARG A 1 256 ? -18.269 8.876 5.500 1.00 98.56 256 ARG A N 1
ATOM 1898 C CA . ARG A 1 256 ? -19.531 8.256 5.082 1.00 98.56 256 ARG A CA 1
ATOM 1899 C C . ARG A 1 256 ? -19.211 7.045 4.224 1.00 98.56 256 ARG A C 1
ATOM 1901 O O . ARG A 1 256 ? -18.729 7.203 3.109 1.00 98.56 256 ARG A O 1
ATOM 1908 N N . ASP A 1 257 ? -19.411 5.869 4.808 1.00 98.31 257 ASP A N 1
ATOM 1909 C CA . ASP A 1 257 ? -19.133 4.548 4.243 1.00 98.31 257 ASP A CA 1
ATOM 1910 C C . ASP A 1 257 ? -17.771 4.477 3.531 1.00 98.31 257 ASP A C 1
ATOM 1912 O O . ASP A 1 257 ? -17.611 3.846 2.486 1.00 98.31 257 ASP A O 1
ATOM 1916 N N . MET A 1 258 ? -16.761 5.132 4.119 1.00 98.81 258 MET A N 1
ATOM 1917 C CA . MET A 1 258 ? -15.405 5.144 3.578 1.00 98.81 258 MET A CA 1
ATOM 1918 C C . MET A 1 258 ? -14.844 3.727 3.658 1.00 98.81 258 MET A C 1
ATOM 1920 O O . MET A 1 258 ? -14.664 3.192 4.753 1.00 98.81 258 MET A O 1
ATOM 1924 N N . ARG A 1 259 ? -14.585 3.120 2.497 1.00 98.81 259 ARG A N 1
ATOM 1925 C CA . ARG A 1 259 ? -14.079 1.751 2.391 1.00 98.81 259 ARG A CA 1
ATOM 1926 C C . ARG A 1 259 ? -12.557 1.712 2.485 1.00 98.81 259 ARG A C 1
ATOM 1928 O O . ARG A 1 259 ? -11.867 2.419 1.758 1.00 98.81 259 ARG A O 1
ATOM 1935 N N . MET A 1 260 ? -12.052 0.815 3.318 1.00 98.88 260 MET A N 1
ATOM 1936 C CA . MET A 1 260 ? -10.642 0.462 3.471 1.00 98.88 260 MET A CA 1
ATOM 1937 C C . MET A 1 260 ? -10.485 -1.056 3.325 1.00 98.88 260 MET A C 1
ATOM 1939 O O . MET A 1 260 ? -11.462 -1.801 3.437 1.00 98.88 260 MET A O 1
ATOM 1943 N N . LEU A 1 261 ? -9.265 -1.516 3.053 1.00 98.88 261 LEU A N 1
ATOM 1944 C CA . LEU A 1 261 ? -8.939 -2.934 2.911 1.00 98.88 261 LEU A CA 1
ATOM 1945 C C . LEU A 1 261 ? -7.611 -3.231 3.608 1.00 98.88 261 LEU A C 1
ATOM 1947 O O . LEU A 1 261 ? -6.700 -2.413 3.524 1.00 98.88 261 LEU A O 1
ATOM 1951 N N . SER A 1 262 ? -7.496 -4.401 4.240 1.00 98.94 262 SER A N 1
ATOM 1952 C CA . SER A 1 262 ? -6.227 -4.898 4.778 1.00 98.94 262 SER A CA 1
ATOM 1953 C C . SER A 1 262 ? -5.864 -6.285 4.248 1.00 98.94 262 SER A C 1
ATOM 1955 O O . SER A 1 262 ? -6.706 -7.188 4.229 1.00 98.94 262 SER A O 1
ATOM 1957 N N . HIS A 1 263 ? -4.595 -6.450 3.867 1.00 98.88 263 HIS A N 1
ATOM 1958 C CA . HIS A 1 263 ? -3.959 -7.735 3.547 1.00 98.88 263 HIS A CA 1
ATOM 1959 C C . HIS A 1 263 ? -3.146 -8.322 4.716 1.00 98.88 263 HIS A C 1
ATOM 1961 O O . HIS A 1 263 ? -2.668 -9.450 4.624 1.00 98.88 263 HIS A O 1
ATOM 1967 N N . LYS A 1 264 ? -3.020 -7.602 5.841 1.00 98.88 264 LYS A N 1
ATOM 1968 C CA . LYS A 1 264 ? -2.216 -8.012 7.010 1.00 98.88 264 LYS A CA 1
ATOM 1969 C C . LYS A 1 264 ? -2.640 -9.364 7.596 1.00 98.88 264 LYS A C 1
ATOM 1971 O O . LYS A 1 264 ? -1.818 -10.085 8.155 1.00 98.88 264 LYS A O 1
ATOM 1976 N N . PHE A 1 265 ? -3.914 -9.710 7.455 1.00 98.81 265 PHE A N 1
ATOM 1977 C CA . PHE A 1 265 ? -4.527 -10.901 8.045 1.00 98.81 265 PHE A CA 1
ATOM 1978 C C . PHE A 1 265 ? -4.464 -12.140 7.143 1.00 98.81 265 PHE A C 1
ATOM 1980 O O . PHE A 1 265 ? -5.074 -13.152 7.465 1.00 98.81 265 PHE A O 1
ATOM 1987 N N . TYR A 1 266 ? -3.760 -12.074 6.008 1.00 98.88 266 TYR A N 1
ATOM 1988 C CA . TYR A 1 266 ? -3.701 -13.182 5.056 1.00 98.88 266 TYR A CA 1
ATOM 1989 C C . TYR A 1 266 ? -3.236 -14.485 5.718 1.00 98.88 266 TYR A C 1
ATOM 1991 O O . TYR A 1 266 ? -2.186 -14.518 6.360 1.00 98.88 266 TYR A O 1
ATOM 1999 N N . GLY A 1 267 ? -4.006 -15.557 5.552 1.00 98.50 267 GLY A N 1
ATOM 2000 C CA . GLY A 1 267 ? -3.748 -16.873 6.131 1.00 98.50 267 GLY A CA 1
ATOM 2001 C C . GLY A 1 267 ? -4.262 -17.074 7.561 1.00 98.50 267 GLY A C 1
ATOM 2002 O O . GLY A 1 267 ? -4.237 -18.208 8.033 1.00 98.50 267 GLY A O 1
ATOM 2003 N N . GLU A 1 268 ? -4.710 -16.023 8.259 1.00 98.69 268 GLU A N 1
ATOM 2004 C CA . GLU A 1 268 ? -5.316 -16.168 9.592 1.00 98.69 268 GLU A CA 1
ATOM 2005 C C . GLU A 1 268 ? -6.714 -16.800 9.522 1.00 98.69 268 GLU A C 1
ATOM 2007 O O . GLU A 1 268 ? -7.315 -16.879 8.447 1.00 98.69 268 GLU A O 1
ATOM 2012 N N . SER A 1 269 ? -7.205 -17.254 10.682 1.00 95.81 269 SER A N 1
ATOM 2013 C CA . SER A 1 269 ? -8.576 -17.742 10.881 1.00 95.81 269 SER A CA 1
ATOM 2014 C C . SER A 1 269 ? -9.554 -16.631 11.252 1.00 95.81 269 SER A C 1
ATOM 2016 O O . SER A 1 269 ? -9.118 -15.607 11.825 1.00 95.81 269 SER A O 1
#

Radius of gyration: 23.02 Å; chains: 1; bounding box: 49×58×64 Å

Sequence (269 aa):
GSNIFLSAPGGEYGTDAPAMVTTDLPGCDMGYNRTDDPSTNRLHNNPQLDATCDYNGVMNGTSSATPNTSGAMALLMSAYPDLSVRDLRDLLARNATRIDAGQQPVQVNYTAANGQPRQVTGLEGWERNAAGLWYSPTYGFGLIDVNKTLTAAANHTPLPPLVQLPAQKVTVPRTEGSIADVGSSATRSSTQVAQALTVEAVQVTVSLDHQRLPDLLIELVSPSGTRSVLLNPNNSLVGQSLDRQQLGYVRTKGLRDMRMLSHKFYGES

Organism: Aeromonas hydrophila (NCBI:txid644)

pLDDT: mean 97.98, std 1.57, range [86.31, 98.94]

InterPro domains:
  IPR000209 Peptidase S8/S53 domain [PF00082] (49-102)
  IPR002884 P domain [PF01483] (199-236)
  IPR002884 P domain [PS51829] (165-269)
  IPR008979 Galactose-binding-like domain superfamily [SSF49785] (159-269)
  IPR023828 Peptidase S8, subtilisin, Ser-active site [PS00138] (61-71)
  IPR036852 Peptidase S8/S53 domain superfamily [G3DSA:3.40.50.200] (1-158)
  IPR036852 Peptidase S8/S53 domain superfamily [SSF52743] (1-157)

Secondary structure (DSSP, 8-state):
-TT---B----S-SSSS--EEEE-SSSTTSSSSBTTB--S-TTTT-TTT-TT--EEEEE-SHHHHHHHHHHHHHHHHHH-TTS-HHHHHHHHHHH-B--STTPPPEEEEEE-TTS-EEEEEEE--SEE-TTS-EEBTTTBT-B--HHHHHHHHTTPPPPPPP--PPP------TTT----TT-SS---------S----S-EEEEE----SSGGG--EEEE-TT--EEEEE-SS-S-THHHHHHHHHSS-S--S-SSEEEEE-TTTT--